Protein AF-A0A9E4XNV1-F1 (afdb_monomer_lite)

Foldseek 3Di:
DWDWDWDDFPNFTKIWTPDDAQAFDPLLVVLVVQLVVLQVQLVVLQVVLVVVVVVLVVLVVVLVVDDPCCLLQQAFPDSNLQSQLQNQLCVLQSVLSNLLSVLSNLLSVLSVLSNVLRVLRRVLQVVCVVLVHTGMAGDQDPLNVQLVVLSVQLNVLSVVLNVLSNVLSVLSSVLSSHRNNPDQVVDDPPDPSVVSVVVSVVSSVVSVVSSVVSVVSSVSSVVSSVVSVVSRVVVSVSVVVVSVVVVVD

Structure (mmCIF, N/CA/C/O backbone):
data_AF-A0A9E4XNV1-F1
#
_entry.id   AF-A0A9E4XNV1-F1
#
loop_
_atom_site.group_PDB
_atom_site.id
_atom_site.type_symbol
_atom_site.label_atom_id
_atom_site.label_alt_id
_atom_site.label_comp_id
_atom_site.label_asym_id
_atom_site.label_entity_id
_atom_site.label_seq_id
_atom_site.pdbx_PDB_ins_code
_atom_site.Cartn_x
_atom_site.Cartn_y
_atom_site.Cartn_z
_atom_site.occupancy
_atom_site.B_iso_or_equiv
_atom_site.auth_seq_id
_atom_site.auth_comp_id
_atom_site.auth_asym_id
_atom_site.auth_atom_id
_atom_site.pdbx_PDB_model_num
ATOM 1 N N . MET A 1 1 ? -38.347 2.525 21.285 1.00 51.16 1 MET A N 1
ATOM 2 C CA . MET A 1 1 ? -37.748 3.763 20.742 1.00 51.16 1 MET A CA 1
ATOM 3 C C . MET A 1 1 ? -36.484 4.015 21.549 1.00 51.16 1 MET A C 1
ATOM 5 O O . MET A 1 1 ? -36.593 4.110 22.764 1.00 51.16 1 MET A O 1
ATOM 9 N N . THR A 1 2 ? -35.308 3.990 20.922 1.00 66.19 2 THR A N 1
ATOM 10 C CA . THR A 1 2 ? -34.027 4.082 21.640 1.00 66.19 2 THR A CA 1
ATOM 11 C C . THR A 1 2 ? -33.698 5.542 21.935 1.00 66.19 2 THR A C 1
ATOM 13 O O . THR A 1 2 ? -33.530 6.326 21.002 1.00 66.19 2 THR A O 1
ATOM 16 N N . THR A 1 3 ? -33.582 5.917 23.208 1.00 72.75 3 THR A N 1
ATOM 17 C CA . THR A 1 3 ? -33.280 7.303 23.609 1.00 72.75 3 THR A CA 1
ATOM 18 C C . THR A 1 3 ? -31.799 7.436 23.959 1.00 72.75 3 THR A C 1
ATOM 20 O O . THR A 1 3 ? -31.260 6.592 24.678 1.00 72.75 3 THR A O 1
ATOM 23 N N . GLN A 1 4 ? -31.139 8.482 23.448 1.00 76.81 4 GLN A N 1
ATOM 24 C CA . GLN A 1 4 ? -29.730 8.789 23.715 1.00 76.81 4 GLN A CA 1
ATOM 25 C C . GLN A 1 4 ? -29.598 10.107 24.482 1.00 76.81 4 GLN A C 1
ATOM 27 O O . GLN A 1 4 ? -29.974 11.157 23.964 1.00 76.81 4 GLN A O 1
ATOM 32 N N . THR A 1 5 ? -29.014 10.063 25.680 1.00 76.75 5 THR A N 1
ATOM 33 C CA . THR A 1 5 ? -28.784 11.261 26.508 1.00 76.75 5 THR A CA 1
ATOM 34 C C . THR A 1 5 ? -27.296 11.429 26.787 1.00 76.75 5 THR A C 1
ATOM 36 O O . THR A 1 5 ? -26.608 10.461 27.113 1.00 76.75 5 THR A O 1
ATOM 39 N N . ALA A 1 6 ? -26.780 12.653 26.653 1.00 79.19 6 ALA A N 1
ATOM 40 C CA . ALA A 1 6 ? -25.386 12.953 26.965 1.00 79.19 6 ALA A CA 1
ATOM 41 C C . ALA A 1 6 ? -25.114 12.787 28.469 1.00 79.19 6 ALA A C 1
ATOM 43 O O . ALA A 1 6 ? -25.903 13.212 29.312 1.00 79.19 6 ALA A O 1
ATOM 44 N N . THR A 1 7 ? -23.988 12.170 28.815 1.00 80.00 7 THR A N 1
ATOM 45 C CA . THR A 1 7 ? -23.579 11.915 30.205 1.00 80.00 7 THR A CA 1
ATOM 46 C C . THR A 1 7 ? -22.054 12.020 30.313 1.00 80.00 7 THR A C 1
ATOM 48 O O . THR A 1 7 ? -21.353 12.059 29.299 1.00 80.00 7 THR A O 1
ATOM 51 N N . LYS A 1 8 ? -21.511 12.103 31.530 1.00 79.12 8 LYS A N 1
ATOM 52 C CA . LYS A 1 8 ? -20.065 12.024 31.782 1.00 79.12 8 LYS A CA 1
ATOM 53 C C . LYS A 1 8 ? -19.783 10.933 32.809 1.00 79.12 8 LYS A C 1
ATOM 55 O O . LYS A 1 8 ? -20.472 10.879 33.819 1.00 79.12 8 LYS A O 1
ATOM 60 N N . ILE A 1 9 ? -18.758 10.117 32.564 1.00 75.31 9 ILE A N 1
ATOM 61 C CA . ILE A 1 9 ? -18.234 9.127 33.521 1.00 75.31 9 ILE A CA 1
ATOM 62 C C . ILE A 1 9 ? -16.776 9.489 33.788 1.00 75.31 9 ILE A C 1
ATOM 64 O O . ILE A 1 9 ? -15.975 9.483 32.855 1.00 75.31 9 ILE A O 1
ATOM 68 N N . ASN A 1 10 ? -16.437 9.870 35.024 1.00 73.19 10 ASN A N 1
ATOM 69 C CA . ASN A 1 10 ? -15.090 10.331 35.403 1.00 73.19 10 ASN A CA 1
ATOM 70 C C . ASN A 1 10 ? -14.507 11.383 34.433 1.00 73.19 10 ASN A C 1
ATOM 72 O O . ASN A 1 10 ? -13.365 11.290 33.994 1.00 73.19 10 ASN A O 1
ATOM 76 N N . GLY A 1 11 ? -15.327 12.362 34.031 1.00 76.69 11 GLY A N 1
ATOM 77 C CA . GLY A 1 11 ? -14.939 13.418 33.084 1.00 76.69 11 GLY A CA 1
ATOM 78 C C . GLY A 1 11 ? -14.928 13.008 31.603 1.00 76.69 11 GLY A C 1
ATOM 79 O O . GLY A 1 11 ? -14.814 13.882 30.743 1.00 76.69 11 GLY A O 1
ATOM 80 N N . ILE A 1 12 ? -15.116 11.724 31.278 1.00 78.88 12 ILE A N 1
ATOM 81 C CA . ILE A 1 12 ? -15.145 11.210 29.902 1.00 78.88 12 ILE A CA 1
ATOM 82 C C . ILE A 1 12 ? -16.546 11.409 29.298 1.00 78.88 12 ILE A C 1
ATOM 84 O O . ILE A 1 12 ? -17.528 10.941 29.885 1.00 78.88 12 ILE A O 1
ATOM 88 N N . PRO A 1 13 ? -16.675 12.062 28.124 1.00 83.62 13 PRO A N 1
ATOM 89 C CA . PRO A 1 13 ? -17.953 12.205 27.431 1.00 83.62 13 PRO A CA 1
ATOM 90 C C . PRO A 1 13 ? -18.555 10.850 27.033 1.00 83.62 13 PRO A C 1
ATOM 92 O O . PRO A 1 13 ? -17.927 10.051 26.334 1.00 83.62 13 PRO A O 1
ATOM 95 N N . ALA A 1 14 ? -19.802 10.621 27.429 1.00 85.69 14 ALA A N 1
ATOM 96 C CA . ALA A 1 14 ? -20.519 9.370 27.242 1.00 85.69 14 ALA A CA 1
ATOM 97 C C . ALA A 1 14 ? -21.964 9.604 26.771 1.00 85.69 14 ALA A C 1
ATOM 99 O O . ALA A 1 14 ? -22.478 10.725 26.788 1.00 85.69 14 ALA A O 1
ATOM 100 N N . ILE A 1 15 ? -22.605 8.532 26.321 1.00 84.44 15 ILE A N 1
ATOM 101 C CA . ILE A 1 15 ? -23.992 8.498 25.868 1.00 84.44 15 ILE A CA 1
ATOM 102 C C . ILE A 1 15 ? -24.695 7.369 26.616 1.00 84.44 15 ILE A C 1
ATOM 104 O O . ILE A 1 15 ? -24.243 6.223 26.579 1.00 84.44 15 ILE A O 1
ATOM 108 N N . THR A 1 16 ? -25.803 7.696 27.271 1.00 83.00 16 THR A N 1
ATOM 109 C CA . THR A 1 16 ? -26.701 6.717 27.888 1.00 83.00 16 THR A CA 1
ATOM 110 C C . THR A 1 16 ? -27.692 6.219 26.845 1.00 83.00 16 THR A C 1
ATOM 112 O O . THR A 1 16 ? -28.330 7.033 26.180 1.00 83.00 16 THR A O 1
ATOM 115 N N . ILE A 1 17 ? -27.817 4.901 26.704 1.00 81.19 17 ILE A N 1
ATOM 116 C CA . ILE A 1 17 ? -28.730 4.224 25.780 1.00 81.19 17 ILE A CA 1
ATOM 117 C C . ILE A 1 17 ? -29.871 3.611 26.599 1.00 81.19 17 ILE A C 1
ATOM 119 O O . ILE A 1 17 ? -29.636 2.729 27.426 1.00 81.19 17 ILE A O 1
ATOM 123 N N . LYS A 1 18 ? -31.108 4.070 26.354 1.00 77.44 18 LYS A N 1
ATOM 124 C CA . LYS A 1 18 ? -32.332 3.513 26.957 1.00 77.44 18 LYS A CA 1
ATOM 125 C C . LYS A 1 18 ? -33.205 2.842 25.899 1.00 77.44 18 LYS A C 1
ATOM 127 O O . LYS A 1 18 ? -33.453 3.435 24.852 1.00 77.44 18 LYS A O 1
ATOM 132 N N . GLY A 1 19 ? -33.707 1.641 26.195 1.00 66.81 19 GLY A N 1
ATOM 133 C CA . GLY A 1 19 ? -34.724 0.965 25.377 1.00 66.81 19 GLY A CA 1
ATOM 134 C C . GLY A 1 19 ? -34.217 0.258 24.111 1.00 66.81 19 GLY A C 1
ATOM 135 O O . GLY A 1 19 ? -34.862 0.372 23.070 1.00 66.81 19 GLY A O 1
ATOM 136 N N . GLY A 1 20 ? -33.093 -0.465 24.190 1.00 78.56 20 GLY A N 1
ATOM 137 C CA . GLY A 1 20 ? -32.534 -1.281 23.100 1.00 78.56 20 GLY A CA 1
ATOM 138 C C . GLY A 1 20 ? -31.153 -1.857 23.437 1.00 78.56 20 GLY A C 1
ATOM 139 O O . GLY A 1 20 ? -30.683 -1.692 24.565 1.00 78.56 20 GLY A O 1
ATOM 140 N N . ASP A 1 21 ? -30.511 -2.520 22.468 1.00 82.81 21 ASP A N 1
ATOM 141 C CA . ASP A 1 21 ? -29.173 -3.122 22.576 1.00 82.81 21 ASP A CA 1
ATOM 142 C C . ASP A 1 21 ? -28.064 -2.203 22.083 1.00 82.81 21 ASP A C 1
ATOM 144 O O . ASP A 1 21 ? -28.200 -1.502 21.081 1.00 82.81 21 ASP A O 1
ATOM 148 N N . VAL A 1 22 ? -26.928 -2.215 22.790 1.00 84.88 22 VAL A N 1
ATOM 149 C CA . VAL A 1 22 ? -25.698 -1.650 22.240 1.00 84.88 22 VAL A CA 1
ATOM 150 C C . VAL A 1 22 ? -25.242 -2.536 21.096 1.00 84.88 22 VAL A C 1
ATOM 152 O O . VAL A 1 22 ? -24.746 -3.641 21.310 1.00 84.88 22 VAL A O 1
ATOM 155 N N . GLU A 1 23 ? -25.348 -1.999 19.892 1.00 87.44 23 GLU A N 1
ATOM 156 C CA . GLU A 1 23 ? -24.865 -2.633 18.675 1.00 87.44 23 GLU A CA 1
ATOM 157 C C . GLU A 1 23 ? -23.575 -1.975 18.171 1.00 87.44 23 GLU A C 1
ATOM 159 O O . GLU A 1 23 ? -23.184 -0.862 18.574 1.00 87.44 23 GLU A O 1
ATOM 164 N N . MET A 1 24 ? -22.899 -2.693 17.274 1.00 85.69 24 MET A N 1
ATOM 165 C CA . MET A 1 24 ? -21.833 -2.120 16.467 1.00 85.69 24 MET A CA 1
ATOM 166 C C . MET A 1 24 ? -22.379 -0.986 15.602 1.00 85.69 24 MET A C 1
ATOM 168 O O . MET A 1 24 ? -23.512 -1.005 15.132 1.00 85.69 24 MET A O 1
ATOM 172 N N . THR A 1 25 ? -21.538 0.005 15.339 1.00 85.56 25 THR A N 1
ATOM 173 C CA . THR A 1 25 ? -21.850 1.004 14.312 1.00 85.56 25 THR A CA 1
ATOM 174 C C . THR A 1 25 ? -21.739 0.384 12.915 1.00 85.56 25 THR A C 1
ATOM 176 O O . THR A 1 25 ? -20.981 -0.568 12.719 1.00 85.56 25 THR A O 1
ATOM 179 N N . GLY A 1 26 ? -22.418 0.955 11.912 1.00 85.62 26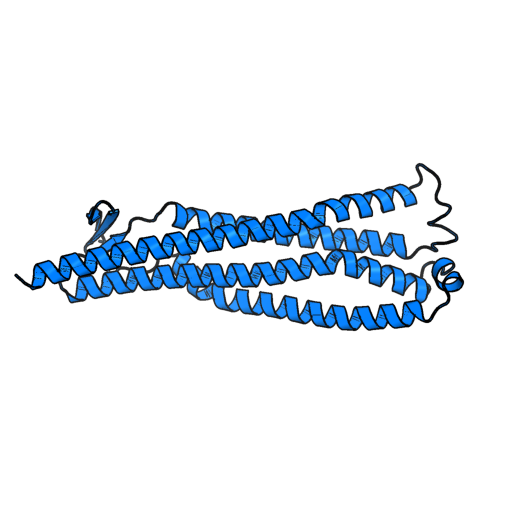 GLY A N 1
ATOM 180 C CA . GLY A 1 26 ? -22.357 0.442 10.534 1.00 85.62 26 GLY A CA 1
ATOM 181 C C . GLY A 1 26 ? -20.929 0.331 9.978 1.00 85.62 26 GLY A C 1
ATOM 182 O O . GLY A 1 26 ? -20.590 -0.649 9.323 1.00 85.62 26 GLY A O 1
ATOM 183 N N . MET A 1 27 ? -20.050 1.278 10.325 1.00 85.81 27 MET A N 1
ATOM 184 C CA . MET A 1 27 ? -18.631 1.245 9.945 1.00 85.81 27 MET A CA 1
ATOM 185 C C . MET A 1 27 ? -17.870 0.071 10.583 1.00 85.81 27 MET A C 1
ATOM 187 O O . MET A 1 27 ? -16.993 -0.506 9.950 1.00 85.81 27 MET A O 1
ATOM 191 N N . GLN A 1 28 ? -18.205 -0.303 11.820 1.00 88.62 28 GLN A N 1
ATOM 192 C CA . GLN A 1 28 ? -17.574 -1.431 12.515 1.00 88.62 28 GLN A CA 1
ATOM 193 C C . GLN A 1 28 ? -18.058 -2.770 11.957 1.00 88.62 28 GLN A C 1
ATOM 195 O O . GLN A 1 28 ? -17.241 -3.651 11.725 1.00 88.62 28 GLN A O 1
ATOM 200 N N . SER A 1 29 ? -19.355 -2.890 11.662 1.00 89.81 29 SER A N 1
ATOM 201 C CA . SER A 1 29 ? -19.901 -4.095 11.023 1.00 89.81 29 SER A CA 1
ATOM 202 C C . SER A 1 29 ? -19.361 -4.291 9.599 1.00 89.81 29 SER A C 1
ATOM 204 O O . SER A 1 29 ? -19.096 -5.414 9.177 1.00 89.81 29 SER A O 1
ATOM 206 N N . MET A 1 30 ? -19.137 -3.203 8.853 1.00 91.88 30 MET A N 1
ATOM 207 C CA . MET A 1 30 ? -18.428 -3.272 7.572 1.00 91.88 30 MET A CA 1
ATOM 208 C C . MET A 1 30 ? -16.986 -3.759 7.772 1.00 91.88 30 MET A C 1
ATOM 210 O O . MET A 1 30 ? -16.542 -4.665 7.070 1.00 91.88 30 MET A O 1
ATOM 214 N N . ALA A 1 31 ? -16.264 -3.182 8.736 1.00 91.50 31 ALA A N 1
ATOM 215 C CA . ALA A 1 31 ? -14.880 -3.547 9.018 1.00 91.50 31 ALA A CA 1
ATOM 216 C C . ALA A 1 31 ? -14.725 -5.031 9.403 1.00 91.50 31 ALA A C 1
ATOM 218 O O . ALA A 1 31 ? -13.803 -5.693 8.924 1.00 91.50 31 ALA A O 1
ATOM 219 N N . GLU A 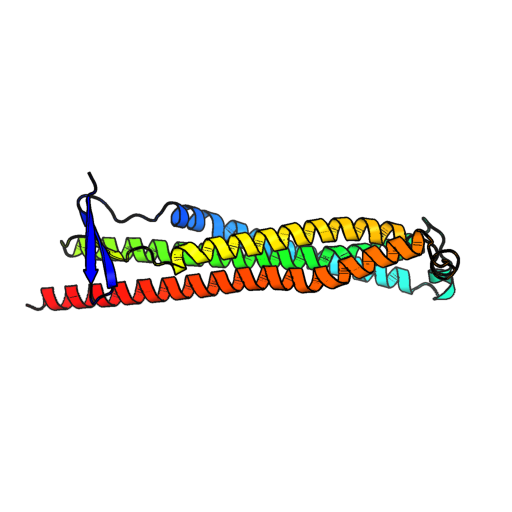1 32 ? -15.670 -5.570 10.176 1.00 93.69 32 GLU A N 1
ATOM 220 C CA . GLU A 1 32 ? -15.724 -6.984 10.573 1.00 93.69 32 GLU A CA 1
ATOM 221 C C . GLU A 1 32 ? -15.763 -7.932 9.370 1.00 93.69 32 GLU A C 1
ATOM 223 O O . GLU A 1 32 ? -15.168 -9.008 9.398 1.00 93.69 32 GLU A O 1
ATOM 228 N N . LYS A 1 33 ? -16.406 -7.513 8.278 1.00 94.44 33 LYS A N 1
ATOM 229 C CA . LYS A 1 33 ? -16.500 -8.300 7.043 1.00 94.44 33 LYS A CA 1
ATOM 230 C C . LYS A 1 33 ? -15.310 -8.085 6.111 1.00 94.44 33 LYS A C 1
ATOM 232 O O . LYS A 1 33 ? -15.020 -8.943 5.282 1.00 94.44 33 LYS A O 1
ATOM 237 N N . MET A 1 34 ? -14.640 -6.936 6.211 1.00 94.69 34 MET A N 1
ATOM 238 C CA . MET A 1 34 ? -13.646 -6.500 5.226 1.00 94.69 34 MET A CA 1
ATOM 239 C C . MET A 1 34 ? -12.199 -6.787 5.600 1.00 94.69 34 MET A C 1
ATOM 241 O O . MET A 1 34 ? -11.366 -6.867 4.697 1.00 94.69 34 MET A O 1
ATOM 245 N N . TRP A 1 35 ? -11.883 -6.989 6.881 1.00 95.69 35 TRP A N 1
ATOM 246 C CA . TRP A 1 35 ? -10.493 -7.188 7.299 1.00 95.69 35 TRP A CA 1
ATOM 247 C C . TRP A 1 35 ? -9.840 -8.402 6.615 1.00 95.69 35 TRP A C 1
ATOM 249 O O . TRP A 1 35 ? -8.746 -8.271 6.069 1.00 95.69 35 TRP A O 1
ATOM 259 N N . ALA A 1 36 ? -10.514 -9.558 6.581 1.00 96.62 36 ALA A N 1
ATOM 260 C CA . ALA A 1 36 ? -9.928 -10.795 6.063 1.00 96.62 36 ALA A CA 1
ATOM 261 C C . ALA A 1 36 ? -9.673 -10.742 4.545 1.00 96.62 36 ALA A C 1
ATOM 263 O O . ALA A 1 36 ? -8.533 -10.986 4.144 1.00 96.62 36 ALA A O 1
ATOM 264 N N . PRO A 1 37 ? -10.647 -10.352 3.693 1.00 97.50 37 PRO A N 1
ATOM 265 C CA . PRO A 1 37 ? -10.395 -10.191 2.262 1.00 97.50 37 PRO A CA 1
ATOM 266 C C . PRO A 1 37 ? -9.233 -9.240 1.959 1.00 97.50 37 PRO A C 1
ATOM 268 O O . PRO A 1 37 ? -8.414 -9.528 1.093 1.00 97.50 37 PRO A O 1
ATOM 271 N N . TRP A 1 38 ? -9.120 -8.130 2.693 1.00 97.25 38 TRP A N 1
ATOM 272 C CA . TRP A 1 38 ? -8.042 -7.160 2.496 1.00 97.25 38 TRP A CA 1
ATOM 273 C C . TRP A 1 38 ? -6.664 -7.722 2.841 1.00 97.25 38 TRP A C 1
ATOM 275 O O . TRP A 1 38 ? -5.728 -7.556 2.060 1.00 97.25 38 TRP A O 1
ATOM 285 N N . VAL A 1 39 ? -6.538 -8.435 3.964 1.00 97.44 39 VAL A N 1
ATOM 286 C CA . VAL A 1 39 ? -5.278 -9.100 4.330 1.00 97.44 39 VAL A CA 1
ATOM 287 C C . VAL A 1 39 ? -4.888 -10.139 3.278 1.00 97.44 39 VAL A C 1
ATOM 289 O O . VAL A 1 39 ? -3.738 -10.155 2.840 1.00 97.44 39 VAL A O 1
ATOM 292 N N . VAL A 1 40 ? -5.841 -10.961 2.828 1.00 98.00 40 VAL A N 1
ATOM 293 C CA . VAL A 1 40 ? -5.597 -11.996 1.811 1.00 98.00 40 VAL A CA 1
ATOM 294 C C . VAL A 1 40 ? -5.157 -11.376 0.485 1.00 98.00 40 VAL A C 1
ATOM 296 O O . VAL A 1 40 ? -4.143 -11.795 -0.070 1.00 98.00 40 VAL A O 1
ATOM 299 N N . MET A 1 41 ? -5.856 -10.344 0.002 1.00 97.88 41 MET A N 1
ATOM 300 C CA . MET A 1 41 ? -5.473 -9.634 -1.225 1.00 97.88 41 MET A CA 1
ATOM 301 C C . MET A 1 41 ? -4.079 -9.011 -1.112 1.00 97.88 41 MET A C 1
ATOM 303 O O . MET A 1 41 ? -3.273 -9.132 -2.033 1.00 97.88 41 MET A O 1
ATOM 307 N N . GLY A 1 42 ? -3.771 -8.380 0.023 1.00 97.81 42 GLY A N 1
ATOM 308 C CA . GLY A 1 42 ? -2.453 -7.802 0.263 1.00 97.81 42 GLY A CA 1
ATOM 309 C C . GLY A 1 42 ? -1.338 -8.847 0.238 1.00 97.81 42 GLY A C 1
ATOM 310 O O . GLY A 1 42 ? -0.327 -8.653 -0.440 1.00 97.81 42 GLY A O 1
ATOM 311 N N . LEU A 1 43 ? -1.549 -9.991 0.896 1.00 97.62 43 LEU A N 1
ATOM 312 C CA . LEU A 1 43 ? -0.600 -11.103 0.893 1.00 97.62 43 LEU A CA 1
ATOM 313 C C . LEU A 1 43 ? -0.418 -11.692 -0.512 1.00 97.62 43 LEU A C 1
ATOM 315 O O . LEU A 1 43 ? 0.714 -11.901 -0.949 1.00 97.62 43 LEU A O 1
ATOM 319 N N . MET A 1 44 ? -1.513 -11.902 -1.247 1.00 98.38 44 MET A N 1
ATOM 320 C CA . MET A 1 44 ? -1.473 -12.374 -2.632 1.00 98.38 44 MET A CA 1
ATOM 321 C C . MET A 1 44 ? -0.631 -11.457 -3.524 1.00 98.38 44 MET A C 1
ATOM 323 O O . MET A 1 44 ? 0.200 -11.944 -4.284 1.00 98.38 44 MET A O 1
ATOM 327 N N . ILE A 1 45 ? -0.795 -10.136 -3.413 1.00 98.25 45 ILE A N 1
ATOM 328 C CA . ILE A 1 45 ? -0.011 -9.163 -4.190 1.00 98.25 45 ILE A CA 1
ATOM 329 C C . ILE A 1 45 ? 1.485 -9.278 -3.880 1.00 98.25 45 ILE A C 1
ATOM 331 O O . ILE A 1 45 ? 2.311 -9.225 -4.795 1.00 98.25 45 ILE A O 1
ATOM 335 N N . VAL A 1 46 ? 1.857 -9.461 -2.610 1.00 95.88 46 VAL A N 1
ATOM 336 C CA . VAL A 1 46 ? 3.263 -9.647 -2.217 1.00 95.88 46 VAL A CA 1
ATOM 337 C C . VAL A 1 46 ? 3.827 -10.948 -2.794 1.00 95.88 46 VAL A C 1
ATOM 339 O O . VAL A 1 46 ? 4.927 -10.934 -3.346 1.00 95.88 46 VAL A O 1
ATOM 342 N N . VAL A 1 47 ? 3.065 -12.044 -2.753 1.00 98.12 47 VAL A N 1
ATOM 343 C CA . VAL A 1 47 ? 3.462 -13.329 -3.356 1.00 98.12 47 VAL A CA 1
ATOM 344 C C . VAL A 1 47 ? 3.626 -13.204 -4.872 1.00 98.12 47 VAL A C 1
ATOM 346 O O . VAL A 1 47 ? 4.646 -13.620 -5.416 1.00 98.12 47 VAL A O 1
ATOM 349 N N . ILE A 1 48 ? 2.680 -12.562 -5.563 1.00 98.44 48 ILE A N 1
ATOM 350 C CA . ILE A 1 48 ? 2.789 -12.300 -7.006 1.00 98.44 48 ILE A CA 1
ATOM 351 C C . ILE A 1 48 ? 4.028 -11.447 -7.294 1.00 98.44 48 ILE A C 1
ATOM 353 O O . ILE A 1 48 ? 4.781 -11.742 -8.217 1.00 98.44 48 ILE A O 1
ATOM 357 N N . SER A 1 49 ? 4.293 -10.427 -6.477 1.00 97.75 49 SER A N 1
ATOM 358 C CA . SER A 1 49 ? 5.481 -9.580 -6.628 1.00 97.75 49 SER A CA 1
ATOM 359 C C . SER A 1 49 ? 6.790 -10.359 -6.470 1.00 97.75 49 SER A C 1
ATOM 361 O O . SER A 1 49 ? 7.785 -10.014 -7.107 1.00 97.75 49 SER A O 1
ATOM 363 N N . PHE A 1 50 ? 6.802 -11.390 -5.622 1.00 97.62 50 PHE A N 1
ATOM 364 C CA . PHE A 1 50 ? 7.935 -12.298 -5.467 1.00 97.62 50 PHE A CA 1
ATOM 365 C C . PHE A 1 50 ? 8.117 -13.185 -6.706 1.00 97.62 50 PHE A C 1
ATOM 367 O O . PHE A 1 50 ? 9.224 -13.261 -7.234 1.00 97.62 50 PHE A O 1
ATOM 374 N N . ILE A 1 51 ? 7.032 -13.760 -7.237 1.00 98.31 51 ILE A N 1
ATOM 375 C CA . ILE A 1 51 ? 7.055 -14.551 -8.480 1.00 98.31 51 ILE A CA 1
ATOM 376 C C . ILE A 1 51 ? 7.556 -13.705 -9.658 1.00 98.31 51 ILE A C 1
ATOM 378 O O . ILE A 1 51 ? 8.428 -14.144 -10.403 1.00 98.31 51 ILE A O 1
ATOM 382 N N . VAL A 1 52 ? 7.070 -12.468 -9.798 1.00 98.19 52 VAL A N 1
ATOM 383 C CA . VAL A 1 52 ? 7.560 -11.527 -10.821 1.00 98.19 52 VAL A CA 1
ATOM 384 C C . VAL A 1 52 ? 9.056 -11.255 -10.646 1.00 98.19 52 VAL A C 1
ATOM 386 O O . VAL A 1 52 ? 9.764 -11.140 -11.639 1.00 98.19 52 VAL A O 1
ATOM 389 N N . GLY A 1 53 ? 9.557 -11.202 -9.408 1.00 97.69 53 GLY A N 1
ATOM 390 C CA . GLY A 1 53 ? 10.989 -11.089 -9.124 1.00 97.69 53 GLY A CA 1
ATOM 391 C C . GLY A 1 53 ? 11.804 -12.293 -9.608 1.00 97.69 53 GLY A C 1
ATOM 392 O O . GLY A 1 53 ? 12.870 -12.104 -10.185 1.00 97.69 53 GLY A O 1
ATOM 393 N N . ILE A 1 54 ? 11.287 -13.515 -9.445 1.00 98.19 54 ILE A N 1
ATOM 394 C CA . ILE A 1 54 ? 11.921 -14.733 -9.982 1.00 98.19 54 ILE A CA 1
ATOM 395 C C . ILE A 1 54 ? 11.968 -14.679 -11.513 1.00 98.19 54 ILE A C 1
ATOM 397 O O . ILE A 1 54 ? 13.010 -14.936 -12.110 1.00 98.19 54 ILE A O 1
ATOM 401 N N . VAL A 1 55 ? 10.859 -14.298 -12.153 1.00 97.88 55 VAL A N 1
ATOM 402 C CA . VAL A 1 55 ? 10.801 -14.154 -13.617 1.00 97.88 55 VAL A CA 1
ATOM 403 C C . VAL A 1 55 ? 11.779 -13.081 -14.101 1.00 97.88 55 VAL A C 1
ATOM 405 O O . VAL A 1 55 ? 12.514 -13.317 -15.058 1.00 97.88 55 VAL A O 1
ATOM 408 N N . LEU A 1 56 ? 11.830 -11.928 -13.425 1.00 97.75 56 LEU A N 1
ATOM 409 C CA . LEU A 1 56 ? 12.768 -10.850 -13.739 1.00 97.75 56 LEU A CA 1
ATOM 410 C C . LEU A 1 56 ? 14.222 -11.326 -13.642 1.00 97.75 56 LEU A C 1
ATOM 412 O O . LEU A 1 56 ? 15.000 -11.031 -14.540 1.00 97.75 56 LEU A O 1
ATOM 416 N N . SER A 1 57 ? 14.567 -12.108 -12.614 1.00 97.94 57 SER A N 1
ATOM 417 C CA . SER A 1 57 ? 15.913 -12.673 -12.464 1.00 97.94 57 SER A CA 1
ATOM 418 C C . SER A 1 57 ? 16.321 -13.545 -13.655 1.00 97.94 57 SER A C 1
ATOM 420 O O . SER A 1 57 ? 17.482 -13.508 -14.051 1.00 97.94 57 SER A O 1
ATOM 422 N N . GLY A 1 58 ? 15.393 -14.319 -14.228 1.00 97.62 58 GLY A N 1
ATOM 423 C CA . GLY A 1 58 ? 15.663 -15.113 -15.430 1.00 97.62 58 GLY A CA 1
ATOM 424 C C . GLY A 1 58 ? 15.905 -14.242 -16.664 1.00 97.62 58 GLY A C 1
ATOM 425 O O . GLY A 1 58 ? 16.846 -14.485 -17.410 1.00 97.62 58 GLY A O 1
ATOM 426 N N . ILE A 1 59 ? 15.100 -13.187 -16.840 1.00 97.38 59 ILE A N 1
ATOM 427 C CA . ILE A 1 59 ? 15.267 -12.221 -17.939 1.00 97.38 59 ILE A CA 1
ATOM 428 C C . ILE A 1 59 ? 16.609 -11.489 -17.816 1.00 97.38 59 ILE A C 1
ATOM 430 O O . ILE A 1 59 ? 17.304 -11.315 -18.811 1.00 97.38 59 ILE A O 1
ATOM 434 N N . GLU A 1 60 ? 16.990 -11.070 -16.606 1.00 96.94 60 GLU A N 1
ATOM 435 C CA . GLU A 1 60 ? 18.285 -10.430 -16.365 1.00 96.94 60 GLU A CA 1
ATOM 436 C C . GLU A 1 60 ? 19.448 -11.379 -16.667 1.00 96.94 60 GLU A C 1
ATOM 438 O O . GLU A 1 60 ? 20.403 -10.960 -17.317 1.00 96.94 60 GLU A O 1
ATOM 443 N N . ALA A 1 61 ? 19.360 -12.650 -16.263 1.00 97.62 61 ALA A N 1
ATOM 444 C CA . ALA A 1 61 ? 20.389 -13.640 -16.573 1.00 97.62 61 ALA A CA 1
ATOM 445 C C . ALA A 1 61 ? 20.608 -13.768 -18.091 1.00 97.62 61 ALA A C 1
ATOM 447 O O . ALA A 1 61 ? 21.728 -13.562 -18.552 1.00 97.62 61 ALA A O 1
ATOM 448 N N . SER A 1 62 ? 19.541 -13.993 -18.866 1.00 96.12 62 SER A N 1
ATOM 449 C CA . SER A 1 62 ? 19.617 -14.085 -20.334 1.00 96.12 62 SER A CA 1
ATOM 450 C C . SER A 1 62 ? 20.109 -12.791 -20.983 1.00 96.12 62 SER A C 1
ATOM 452 O O . SER A 1 62 ? 20.942 -12.819 -21.889 1.00 96.12 62 SER A O 1
ATOM 454 N N . TYR A 1 63 ? 19.670 -11.638 -20.473 1.00 95.69 63 TYR A N 1
ATOM 455 C CA . TYR A 1 63 ? 20.138 -10.353 -20.971 1.00 95.69 63 TYR A CA 1
ATOM 456 C C . TYR A 1 63 ? 21.656 -10.216 -20.805 1.00 95.69 63 TYR A C 1
ATOM 458 O O . TYR A 1 63 ? 22.344 -9.877 -21.769 1.00 95.69 63 TYR A O 1
ATOM 466 N N . PHE A 1 64 ? 22.191 -10.525 -19.619 1.00 96.25 64 PHE A N 1
ATOM 467 C CA . PHE A 1 64 ? 23.612 -10.374 -19.283 1.00 96.25 64 PHE A CA 1
ATOM 468 C C . PHE A 1 64 ? 24.532 -11.502 -19.779 1.00 96.25 64 PHE A C 1
ATOM 470 O O . PHE A 1 64 ? 25.748 -11.366 -19.652 1.00 96.25 64 PHE A O 1
ATOM 477 N N . GLU A 1 65 ? 24.004 -12.557 -20.405 1.00 96.56 65 GLU A N 1
ATOM 478 C CA . GLU A 1 65 ? 24.812 -13.508 -21.188 1.00 96.56 65 GLU A CA 1
ATOM 479 C C . GLU A 1 65 ? 25.442 -12.844 -22.426 1.00 96.56 65 GLU A C 1
ATOM 481 O O . GLU A 1 65 ? 26.489 -13.272 -22.914 1.00 96.56 65 GLU A O 1
ATOM 486 N N . ASN A 1 66 ? 24.832 -11.764 -22.920 1.00 94.69 66 ASN A N 1
ATOM 487 C CA . ASN A 1 66 ? 25.331 -11.008 -24.061 1.00 94.69 66 ASN A CA 1
ATOM 488 C C . ASN A 1 66 ? 26.452 -10.039 -23.651 1.00 94.69 66 ASN A C 1
ATOM 490 O O . ASN A 1 66 ? 26.386 -9.369 -22.610 1.00 94.69 66 ASN A O 1
ATOM 494 N N . SER A 1 67 ? 27.454 -9.881 -24.525 1.00 96.38 67 SER A N 1
ATOM 495 C CA . SER A 1 67 ? 28.501 -8.872 -24.327 1.00 96.38 67 SER A CA 1
ATOM 496 C C . SER A 1 67 ? 27.892 -7.469 -24.239 1.00 96.38 67 SER A C 1
ATOM 498 O O . SER A 1 67 ? 26.801 -7.203 -24.751 1.00 96.38 67 SER A O 1
ATOM 500 N N . LYS A 1 68 ? 28.587 -6.539 -23.578 1.00 95.50 68 LYS A N 1
ATOM 501 C CA . LYS A 1 68 ? 28.104 -5.158 -23.450 1.00 95.50 68 LYS A CA 1
ATOM 502 C C . LYS A 1 68 ? 27.853 -4.527 -24.823 1.00 95.50 68 LYS A C 1
ATOM 504 O O . LYS A 1 68 ? 26.825 -3.884 -25.011 1.00 95.50 68 LYS A O 1
ATOM 509 N N . GLU A 1 69 ? 28.756 -4.757 -25.770 1.00 94.56 69 GLU A N 1
ATOM 510 C CA . GLU A 1 69 ? 28.663 -4.246 -27.136 1.00 94.56 69 GLU A CA 1
ATOM 511 C C . GLU A 1 69 ? 27.410 -4.785 -27.832 1.00 94.56 69 GLU A C 1
ATOM 513 O O . GLU A 1 69 ? 26.664 -4.011 -28.427 1.00 94.56 69 GLU A O 1
ATOM 518 N N . ALA A 1 70 ? 27.129 -6.086 -27.694 1.00 94.62 70 ALA A N 1
ATOM 519 C CA . ALA A 1 70 ? 25.929 -6.704 -28.251 1.00 94.62 70 ALA A CA 1
ATOM 520 C C . ALA A 1 70 ? 24.643 -6.137 -27.624 1.00 94.62 70 ALA A C 1
ATOM 522 O O . ALA A 1 70 ? 23.689 -5.835 -28.341 1.00 94.62 70 ALA A O 1
ATOM 523 N N . ARG A 1 71 ? 24.627 -5.927 -26.300 1.00 95.88 71 ARG A N 1
ATOM 524 C CA . ARG A 1 71 ? 23.477 -5.353 -25.581 1.00 95.88 71 ARG A CA 1
ATOM 525 C C . ARG A 1 71 ? 23.198 -3.912 -25.985 1.00 95.88 71 ARG A C 1
ATOM 527 O O . ARG A 1 71 ? 22.049 -3.546 -26.207 1.00 95.88 71 ARG A O 1
ATOM 534 N N . GLU A 1 72 ? 24.236 -3.091 -26.105 1.00 95.62 72 GLU A N 1
ATOM 535 C CA . GLU A 1 72 ? 24.074 -1.682 -26.461 1.00 95.62 72 GLU A CA 1
ATOM 536 C C . GLU A 1 72 ? 23.764 -1.489 -27.955 1.00 95.62 72 GLU A C 1
ATOM 538 O O . GLU A 1 72 ? 23.016 -0.575 -28.316 1.00 95.62 72 GLU A O 1
ATOM 543 N N . ALA A 1 73 ? 24.271 -2.367 -28.825 1.00 95.44 73 ALA A N 1
ATOM 544 C CA . ALA A 1 73 ? 23.982 -2.356 -30.259 1.00 95.44 73 ALA A CA 1
ATOM 545 C C . ALA A 1 73 ? 22.628 -2.992 -30.629 1.00 95.44 73 ALA A C 1
ATOM 547 O O . ALA A 1 73 ? 22.187 -2.841 -31.769 1.00 95.44 73 ALA A O 1
ATOM 548 N N . ALA A 1 74 ? 21.959 -3.676 -29.692 1.00 95.69 74 ALA A N 1
ATOM 549 C CA . ALA A 1 74 ? 20.703 -4.378 -29.937 1.00 95.69 74 ALA A CA 1
ATOM 550 C C . ALA A 1 74 ? 19.642 -3.449 -30.549 1.00 95.69 74 ALA A C 1
ATOM 552 O O . ALA A 1 74 ? 19.282 -2.415 -29.985 1.00 95.69 74 ALA A O 1
ATOM 553 N N . THR A 1 75 ? 19.138 -3.815 -31.726 1.00 94.31 75 THR A N 1
ATOM 554 C CA . THR A 1 75 ? 18.132 -3.030 -32.445 1.00 94.31 75 THR A CA 1
ATOM 555 C C . THR A 1 75 ? 16.727 -3.331 -31.935 1.00 94.31 75 THR A C 1
ATOM 557 O O . THR A 1 75 ? 16.457 -4.382 -31.345 1.00 94.31 75 THR A O 1
ATOM 560 N N . ARG A 1 76 ? 15.808 -2.389 -32.160 1.00 93.69 76 ARG A N 1
ATOM 561 C CA . ARG A 1 76 ? 14.430 -2.479 -31.671 1.00 93.69 76 ARG A CA 1
ATOM 562 C C . ARG A 1 76 ? 13.741 -3.759 -32.132 1.00 93.69 76 ARG A C 1
ATOM 564 O O . ARG A 1 76 ? 13.786 -4.102 -33.309 1.00 93.69 76 ARG A O 1
ATOM 571 N N . GLY A 1 77 ? 13.080 -4.438 -31.196 1.00 90.88 77 GLY A N 1
ATOM 572 C CA . GLY A 1 77 ? 12.360 -5.686 -31.459 1.00 90.88 77 GLY A CA 1
ATOM 573 C C . GLY A 1 77 ? 13.225 -6.950 -31.463 1.00 90.88 77 GLY A C 1
ATOM 574 O O . GLY A 1 77 ? 12.670 -8.043 -31.544 1.00 90.88 77 GLY A O 1
ATOM 575 N N . THR A 1 78 ? 14.551 -6.836 -31.326 1.00 95.19 78 THR A N 1
ATOM 576 C CA . THR A 1 78 ? 15.401 -8.002 -31.035 1.00 95.19 78 THR A CA 1
ATOM 577 C C . THR A 1 78 ? 15.144 -8.520 -29.622 1.00 95.19 78 THR A C 1
ATOM 579 O O . THR A 1 78 ? 14.709 -7.768 -28.747 1.00 95.19 78 THR A O 1
ATOM 582 N N . THR A 1 79 ? 15.443 -9.798 -29.376 1.00 95.00 79 THR A N 1
ATOM 583 C CA . THR A 1 79 ? 15.289 -10.418 -28.050 1.00 95.00 79 THR A CA 1
ATOM 584 C C . THR A 1 79 ? 15.995 -9.603 -26.968 1.00 95.00 79 THR A C 1
ATOM 586 O O . THR A 1 79 ? 15.357 -9.206 -25.999 1.00 95.00 79 THR A O 1
ATOM 589 N N . THR A 1 80 ? 17.260 -9.239 -27.186 1.00 95.12 80 THR A N 1
ATOM 590 C CA . THR A 1 80 ? 18.068 -8.471 -26.228 1.00 95.12 80 THR A CA 1
ATOM 591 C C . THR A 1 80 ? 17.502 -7.071 -25.952 1.00 95.12 80 THR A C 1
ATOM 593 O O . THR A 1 80 ? 17.490 -6.626 -24.804 1.00 95.12 80 THR A O 1
ATOM 596 N N . ALA A 1 81 ? 16.972 -6.377 -26.969 1.00 95.94 81 ALA A N 1
ATOM 597 C CA . ALA A 1 81 ? 16.313 -5.080 -26.775 1.00 95.94 81 ALA A CA 1
ATOM 598 C C . ALA A 1 81 ? 14.992 -5.214 -25.994 1.00 95.94 81 ALA A C 1
ATOM 600 O O . ALA A 1 81 ? 14.697 -4.404 -25.112 1.00 95.94 81 ALA A O 1
ATOM 601 N N . LEU A 1 82 ? 14.212 -6.266 -26.268 1.00 96.69 82 LEU A N 1
ATOM 602 C CA . LEU A 1 82 ? 12.977 -6.561 -25.540 1.00 96.69 82 LEU A CA 1
ATOM 603 C C . LEU A 1 82 ? 13.245 -6.953 -24.081 1.00 96.69 82 LEU A C 1
ATOM 605 O O . LEU A 1 82 ? 12.464 -6.586 -23.205 1.00 96.69 82 LEU A O 1
ATOM 609 N N . GLU A 1 83 ? 14.329 -7.671 -23.799 1.00 97.25 83 GLU A N 1
ATOM 610 C CA . GLU A 1 83 ? 14.743 -8.011 -22.435 1.00 97.25 83 GLU A CA 1
ATOM 611 C C . GLU A 1 83 ? 15.087 -6.753 -21.630 1.00 97.25 83 GLU A C 1
ATOM 613 O O . GLU A 1 83 ? 14.498 -6.539 -20.569 1.00 97.25 83 GLU A O 1
ATOM 618 N N . GLN A 1 84 ? 15.936 -5.865 -22.166 1.00 96.94 84 GLN A N 1
ATOM 619 C CA . GLN A 1 84 ? 16.242 -4.560 -21.560 1.00 96.94 84 GLN A CA 1
ATOM 620 C C . GLN A 1 84 ? 14.957 -3.756 -21.293 1.00 96.94 84 GLN A C 1
ATOM 622 O O . GLN A 1 84 ? 14.750 -3.246 -20.187 1.00 96.94 84 GLN A O 1
ATOM 627 N N . ALA A 1 85 ? 14.066 -3.669 -22.286 1.00 97.44 85 ALA A N 1
ATOM 628 C CA . ALA A 1 85 ? 12.795 -2.965 -22.163 1.00 97.44 85 ALA A CA 1
ATOM 629 C C . ALA A 1 85 ? 11.902 -3.552 -21.060 1.00 97.44 85 ALA A C 1
ATOM 631 O O . ALA A 1 85 ? 11.336 -2.807 -20.254 1.00 97.44 85 ALA A O 1
ATOM 632 N N . ARG A 1 86 ? 11.800 -4.884 -20.976 1.00 97.44 86 ARG A N 1
ATOM 633 C CA . ARG A 1 86 ? 11.032 -5.583 -19.935 1.00 97.44 86 ARG A CA 1
ATOM 634 C C . ARG A 1 86 ? 11.619 -5.369 -18.548 1.00 97.44 86 ARG A C 1
ATOM 636 O O . ARG A 1 86 ? 10.850 -5.083 -17.634 1.00 97.44 86 ARG A O 1
ATOM 643 N N . ILE A 1 87 ? 12.942 -5.452 -18.392 1.00 98.00 87 ILE A N 1
ATOM 644 C CA . ILE A 1 87 ? 13.628 -5.209 -17.114 1.00 98.00 87 ILE A CA 1
ATOM 645 C C . ILE A 1 87 ? 13.262 -3.816 -16.590 1.00 98.00 87 ILE A C 1
ATOM 647 O O . ILE A 1 87 ? 12.735 -3.676 -15.486 1.00 98.00 87 ILE A O 1
ATOM 651 N N . GLN A 1 88 ? 13.452 -2.789 -17.419 1.00 97.69 88 GLN A N 1
ATOM 652 C CA . GLN A 1 88 ? 13.200 -1.399 -17.034 1.00 97.69 88 GLN A CA 1
ATOM 653 C C . GLN A 1 88 ? 11.710 -1.122 -16.794 1.00 97.69 88 GLN A C 1
ATOM 655 O O . GLN A 1 88 ? 11.344 -0.410 -15.858 1.00 97.69 88 GLN A O 1
ATOM 660 N N . SER A 1 89 ? 10.835 -1.732 -17.597 1.00 97.81 89 SER A N 1
ATOM 661 C CA . SER A 1 89 ? 9.386 -1.666 -17.408 1.00 97.81 89 SER A CA 1
ATOM 662 C C . SER A 1 89 ? 8.965 -2.273 -16.065 1.00 97.81 89 SER A C 1
ATOM 664 O O . SER A 1 89 ? 8.276 -1.616 -15.283 1.00 97.81 89 SER A O 1
ATOM 666 N N . ILE A 1 90 ? 9.435 -3.483 -15.739 1.00 98.25 90 ILE A N 1
ATOM 667 C CA . ILE A 1 90 ? 9.139 -4.156 -14.465 1.00 98.25 90 ILE A CA 1
ATOM 668 C C . ILE A 1 90 ? 9.666 -3.337 -13.284 1.00 98.25 90 ILE A C 1
ATOM 670 O O . ILE A 1 90 ? 8.933 -3.129 -12.316 1.00 98.25 90 ILE A O 1
ATOM 674 N N . MET A 1 91 ? 10.889 -2.807 -13.369 1.00 96.50 91 MET A N 1
ATOM 675 C CA . MET A 1 91 ? 11.457 -1.946 -12.326 1.00 96.50 91 MET A CA 1
ATOM 676 C C . MET A 1 91 ? 10.628 -0.675 -12.076 1.00 96.50 91 MET A C 1
ATOM 678 O O . MET A 1 91 ? 10.591 -0.190 -10.942 1.00 96.50 91 MET A O 1
ATOM 682 N N . ALA A 1 92 ? 9.924 -0.161 -13.089 1.00 97.31 92 ALA A N 1
ATOM 683 C CA . ALA A 1 92 ? 9.071 1.014 -12.948 1.00 97.31 92 ALA A CA 1
ATOM 684 C C . ALA A 1 92 ? 7.774 0.723 -12.165 1.00 97.31 92 ALA A C 1
ATOM 686 O O . ALA A 1 92 ? 7.456 1.457 -11.224 1.00 97.31 92 ALA A O 1
ATOM 687 N N . TRP A 1 93 ? 7.034 -0.343 -12.503 1.00 97.81 93 TRP A N 1
ATOM 688 C CA . TRP A 1 93 ? 5.715 -0.606 -11.900 1.00 97.81 93 TRP A CA 1
ATOM 689 C C . TRP A 1 93 ? 5.739 -1.503 -10.660 1.00 97.81 93 TRP A C 1
ATOM 691 O O . TRP A 1 93 ? 4.939 -1.296 -9.739 1.00 97.81 93 TRP A O 1
ATOM 701 N N . LEU A 1 94 ? 6.664 -2.466 -10.591 1.00 97.88 94 LEU A N 1
ATOM 702 C CA . LEU A 1 94 ? 6.688 -3.483 -9.538 1.00 97.88 94 LEU A CA 1
ATOM 703 C C . LEU A 1 94 ? 6.770 -2.892 -8.119 1.00 97.88 94 LEU A C 1
ATOM 705 O O . LEU A 1 94 ? 6.067 -3.391 -7.236 1.00 97.88 94 LEU A O 1
ATOM 709 N N . PRO A 1 95 ? 7.546 -1.820 -7.846 1.00 96.94 95 PRO A N 1
ATOM 710 C CA . PRO A 1 95 ? 7.525 -1.194 -6.530 1.00 96.94 95 PRO A CA 1
ATOM 711 C C . PRO A 1 95 ? 6.136 -0.661 -6.161 1.00 96.94 95 PRO A C 1
ATOM 713 O O . PRO A 1 95 ? 5.670 -0.912 -5.056 1.00 96.94 95 PRO A O 1
ATOM 716 N N . GLY A 1 96 ? 5.442 0.029 -7.075 1.00 97.25 96 GLY A N 1
ATOM 717 C CA . GLY A 1 96 ? 4.085 0.530 -6.818 1.00 97.25 96 GLY A CA 1
ATOM 718 C C . GLY A 1 96 ? 3.116 -0.598 -6.456 1.00 97.25 96 GLY A C 1
ATOM 719 O O . GLY A 1 96 ? 2.340 -0.471 -5.510 1.00 97.25 96 GLY A O 1
ATOM 720 N N . PHE A 1 97 ? 3.234 -1.737 -7.138 1.00 98.19 97 PHE A N 1
ATOM 721 C CA . PHE A 1 97 ? 2.413 -2.917 -6.878 1.00 98.19 97 PHE A CA 1
ATOM 722 C C . PHE A 1 97 ? 2.701 -3.537 -5.503 1.00 98.19 97 PHE A C 1
ATOM 724 O O . PHE A 1 97 ? 1.771 -3.788 -4.737 1.00 98.19 97 PHE A O 1
ATOM 731 N N . LYS A 1 98 ? 3.982 -3.676 -5.127 1.00 97.69 98 LYS A N 1
ATOM 732 C CA . LYS A 1 98 ? 4.396 -4.133 -3.786 1.00 97.69 98 LYS A CA 1
ATOM 733 C C . LYS A 1 98 ? 3.811 -3.254 -2.682 1.00 97.69 98 LYS A C 1
ATOM 735 O O . LYS A 1 98 ? 3.236 -3.766 -1.723 1.00 97.69 98 LYS A O 1
ATOM 740 N N . PHE A 1 99 ? 3.933 -1.935 -2.828 1.00 97.88 99 PHE A N 1
ATOM 741 C CA . PHE A 1 99 ? 3.413 -0.982 -1.849 1.00 97.88 99 PHE A CA 1
ATOM 742 C C . PHE A 1 99 ? 1.886 -1.031 -1.747 1.00 97.88 99 PHE A C 1
ATOM 744 O O . PHE A 1 99 ? 1.366 -0.957 -0.638 1.00 97.88 99 PHE A O 1
ATOM 751 N N . LEU A 1 100 ? 1.164 -1.231 -2.854 1.00 98.25 100 LEU A N 1
ATOM 752 C CA . LEU A 1 100 ? -0.281 -1.452 -2.804 1.00 98.25 100 LEU A CA 1
ATOM 753 C C . LEU A 1 100 ? -0.636 -2.722 -2.012 1.00 98.25 100 LEU A C 1
ATOM 755 O O . LEU A 1 100 ? -1.552 -2.687 -1.192 1.00 98.25 100 LEU A O 1
ATOM 759 N N . GLY A 1 101 ? 0.110 -3.817 -2.197 1.00 98.06 101 GLY A N 1
ATOM 760 C CA . GLY A 1 101 ? -0.055 -5.047 -1.413 1.00 98.06 101 GLY A CA 1
ATOM 761 C C . GLY A 1 101 ? 0.155 -4.829 0.087 1.00 98.06 101 GLY A C 1
ATOM 762 O O . GLY A 1 101 ? -0.687 -5.223 0.896 1.00 98.06 101 GLY A O 1
ATOM 763 N N . LEU A 1 102 ? 1.226 -4.119 0.462 1.00 97.88 102 LEU A N 1
ATOM 764 C CA . LEU A 1 102 ? 1.442 -3.679 1.847 1.00 97.88 102 LEU A CA 1
ATOM 765 C C . LEU A 1 102 ? 0.280 -2.805 2.343 1.00 97.88 102 LEU A C 1
ATOM 767 O O . LEU A 1 102 ? -0.180 -2.973 3.471 1.00 97.88 102 LEU A O 1
ATOM 771 N N . GLY A 1 103 ? -0.227 -1.914 1.490 1.00 97.81 103 GLY A N 1
ATOM 772 C CA . GLY A 1 103 ? -1.359 -1.050 1.792 1.00 97.81 103 GLY A CA 1
ATOM 773 C C . GLY A 1 103 ? -2.630 -1.824 2.127 1.00 97.81 103 GLY A C 1
ATOM 774 O O . GLY A 1 103 ? -3.262 -1.552 3.147 1.00 97.81 103 GLY A O 1
ATOM 775 N N . PHE A 1 104 ? -2.961 -2.849 1.338 1.00 98.25 104 PHE A N 1
ATOM 776 C CA . PHE A 1 104 ? -4.085 -3.743 1.617 1.00 98.25 104 PHE A CA 1
ATOM 777 C C . PHE A 1 104 ? -3.923 -4.492 2.945 1.00 98.25 104 PHE A C 1
ATOM 779 O O . PHE A 1 104 ? -4.885 -4.575 3.709 1.00 98.25 104 PHE A O 1
ATOM 786 N N . MET A 1 105 ? -2.716 -4.967 3.275 1.00 97.81 105 MET A N 1
ATOM 787 C CA . MET A 1 105 ? -2.467 -5.610 4.572 1.00 97.81 105 MET A CA 1
ATOM 788 C C . MET A 1 105 ? -2.665 -4.637 5.743 1.00 97.81 105 MET A C 1
ATOM 790 O O . MET A 1 105 ? -3.364 -4.964 6.702 1.00 97.81 105 MET A O 1
ATOM 794 N N . LEU A 1 106 ? -2.115 -3.422 5.656 1.00 97.19 106 LEU A N 1
ATOM 795 C CA . LEU A 1 106 ? -2.283 -2.390 6.688 1.00 97.19 106 LEU A CA 1
ATOM 796 C C . LEU A 1 106 ? -3.738 -1.904 6.806 1.00 97.19 106 LEU A C 1
ATOM 798 O O . LEU A 1 106 ? -4.232 -1.677 7.913 1.00 97.19 106 LEU A O 1
ATOM 802 N N . GLY A 1 107 ? -4.450 -1.784 5.684 1.00 96.00 107 GLY A N 1
ATOM 803 C CA . GLY A 1 107 ? -5.884 -1.497 5.665 1.00 96.00 107 GLY A CA 1
ATOM 804 C C . GLY A 1 107 ? -6.693 -2.611 6.335 1.00 96.00 107 GLY A C 1
ATOM 805 O O . GLY A 1 107 ? -7.536 -2.335 7.187 1.00 96.00 107 GLY A O 1
ATOM 806 N N . GLY A 1 108 ? -6.359 -3.873 6.054 1.00 96.50 108 GLY A N 1
ATOM 807 C CA . GLY A 1 108 ? -6.928 -5.041 6.727 1.00 96.50 108 GLY A CA 1
ATOM 808 C C . GLY A 1 108 ? -6.717 -5.014 8.244 1.00 96.50 108 GLY A C 1
ATOM 809 O O . GLY A 1 108 ? -7.673 -5.184 9.001 1.00 96.50 108 GLY A O 1
ATOM 810 N N . ILE A 1 109 ? -5.501 -4.697 8.704 1.00 95.75 109 ILE A N 1
ATOM 811 C CA . ILE A 1 109 ? -5.202 -4.490 10.133 1.00 95.75 109 ILE A CA 1
ATOM 812 C C . ILE A 1 109 ? -6.071 -3.370 10.712 1.00 95.75 109 ILE A C 1
ATOM 814 O O . ILE A 1 109 ? -6.632 -3.506 11.796 1.00 95.75 109 ILE A O 1
ATOM 818 N N . THR A 1 110 ? -6.240 -2.269 9.986 1.00 94.38 110 THR A N 1
ATOM 819 C CA . THR A 1 110 ? -7.055 -1.142 10.450 1.00 94.38 110 THR A CA 1
ATOM 820 C C . THR A 1 110 ? -8.537 -1.518 10.578 1.00 94.38 110 THR A C 1
ATOM 822 O O . THR A 1 110 ? -9.186 -1.142 11.559 1.00 94.38 110 THR A O 1
ATOM 825 N N . PHE A 1 111 ? -9.078 -2.316 9.652 1.00 95.25 111 PHE A N 1
ATOM 826 C CA . PHE A 1 111 ? -10.424 -2.879 9.786 1.00 95.25 111 PHE A CA 1
ATOM 827 C C . PHE A 1 111 ? -10.540 -3.839 10.975 1.00 95.25 111 PHE A C 1
ATOM 829 O O . PHE A 1 111 ? -11.534 -3.798 11.706 1.00 95.25 111 PHE A O 1
ATOM 836 N N . LEU A 1 112 ? -9.514 -4.649 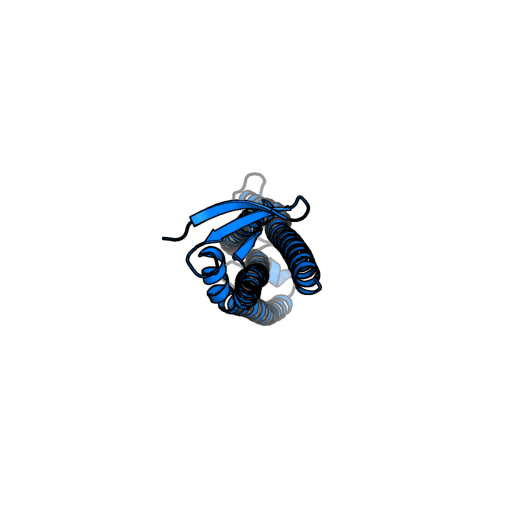11.238 1.00 96.00 112 LEU A N 1
ATOM 837 C CA . LEU A 1 112 ? -9.480 -5.507 12.421 1.00 96.00 112 LEU A CA 1
ATOM 838 C C . LEU A 1 112 ? -9.523 -4.675 13.716 1.00 96.00 112 LEU A C 1
ATOM 840 O O . LEU A 1 112 ? -10.308 -4.974 14.614 1.00 96.00 112 LEU A O 1
ATOM 844 N N . LEU A 1 113 ? -8.769 -3.574 13.792 1.00 95.06 113 LEU A N 1
ATOM 845 C CA . LEU A 1 113 ? -8.811 -2.646 14.931 1.00 95.06 113 LEU A CA 1
ATOM 846 C C . LEU A 1 113 ? -10.200 -2.009 15.112 1.00 95.06 113 LEU A C 1
ATOM 848 O O . LEU A 1 113 ? -10.697 -1.903 16.237 1.00 95.06 113 LEU A O 1
ATOM 852 N N . ALA A 1 114 ? -10.865 -1.627 14.019 1.00 93.12 114 ALA A N 1
ATOM 853 C CA . ALA A 1 114 ? -12.236 -1.119 14.071 1.00 93.12 114 ALA A CA 1
ATOM 854 C C . ALA A 1 114 ? -13.234 -2.189 14.560 1.00 93.12 114 ALA A C 1
ATOM 856 O O . ALA A 1 114 ? -14.138 -1.875 15.338 1.00 93.12 114 ALA A O 1
ATOM 857 N N . THR A 1 115 ? -13.034 -3.448 14.163 1.00 94.25 115 THR A N 1
ATOM 858 C CA . THR A 1 115 ? -13.820 -4.605 14.625 1.00 94.25 115 THR A CA 1
ATOM 859 C C . THR A 1 115 ? -13.639 -4.828 16.125 1.00 94.25 115 THR A C 1
ATOM 861 O O . THR A 1 115 ? -14.624 -4.941 16.856 1.00 94.25 115 THR A O 1
ATOM 864 N N . ILE A 1 116 ? -12.394 -4.785 16.616 1.00 93.81 116 ILE A N 1
ATOM 865 C CA . ILE A 1 116 ? -12.075 -4.856 18.050 1.00 93.81 116 ILE A CA 1
ATOM 866 C C . ILE A 1 116 ? -12.817 -3.754 18.813 1.00 93.81 116 ILE A C 1
ATOM 868 O O . ILE A 1 116 ? -13.473 -4.028 19.816 1.00 93.81 116 ILE A O 1
ATOM 872 N N . LEU A 1 117 ? -12.792 -2.516 18.313 1.00 92.44 117 LEU A N 1
ATOM 873 C CA . LEU A 1 117 ? -13.513 -1.403 18.931 1.00 92.44 117 LEU A CA 1
ATOM 874 C C . LEU A 1 117 ? -15.037 -1.632 18.969 1.00 92.44 117 LEU A C 1
ATOM 876 O O . LEU A 1 117 ? -15.694 -1.254 19.942 1.00 92.44 117 LEU A O 1
ATOM 880 N N . GLY A 1 118 ? -15.604 -2.245 17.926 1.00 91.25 118 GLY A N 1
ATOM 881 C CA . GLY A 1 118 ? -17.014 -2.639 17.886 1.00 91.25 118 GLY A CA 1
ATOM 882 C C . GLY A 1 118 ? -17.348 -3.699 18.934 1.00 91.25 118 GLY A C 1
ATOM 883 O O . GLY A 1 118 ? -18.298 -3.528 19.698 1.00 91.25 118 GLY A O 1
ATOM 884 N N . ASN A 1 119 ? -16.518 -4.736 19.038 1.00 93.56 119 ASN A N 1
ATOM 885 C CA . ASN A 1 119 ? -16.683 -5.812 20.014 1.00 93.56 119 ASN A CA 1
ATOM 886 C C . ASN A 1 119 ? -16.588 -5.297 21.449 1.00 93.56 119 ASN A C 1
ATOM 888 O O . ASN A 1 119 ? -17.435 -5.632 22.275 1.00 93.56 119 ASN A O 1
ATOM 892 N N . LEU A 1 120 ? -15.621 -4.417 21.732 1.00 91.88 120 LEU A N 1
ATOM 893 C CA . LEU A 1 120 ? -15.509 -3.753 23.027 1.00 91.88 120 LEU A CA 1
ATOM 894 C C . LEU A 1 120 ? -16.799 -2.992 23.351 1.00 91.88 120 LEU A C 1
ATOM 896 O O . LEU A 1 120 ? -17.380 -3.199 24.417 1.00 91.88 120 LEU A O 1
ATOM 900 N N . ARG A 1 121 ? -17.282 -2.148 22.431 1.00 90.38 121 ARG A N 1
ATOM 901 C CA . ARG A 1 121 ? -18.517 -1.369 22.611 1.00 90.38 121 ARG A CA 1
ATOM 902 C C . ARG A 1 121 ? -19.708 -2.265 22.976 1.00 90.38 121 ARG A C 1
ATOM 904 O O . ARG A 1 121 ? -20.384 -1.985 23.966 1.00 90.38 121 ARG A O 1
ATOM 911 N N . VAL A 1 122 ? -19.941 -3.333 22.213 1.00 91.88 122 VAL A N 1
ATOM 912 C CA . VAL A 1 122 ? -21.058 -4.268 22.432 1.00 91.88 122 VAL A CA 1
ATOM 913 C C . VAL A 1 122 ? -20.897 -5.031 23.750 1.00 91.88 122 VAL A C 1
ATOM 915 O O . VAL A 1 122 ? -21.840 -5.100 24.539 1.00 91.88 122 VAL A O 1
ATOM 918 N N . ALA A 1 123 ? -19.703 -5.559 24.035 1.00 90.06 123 ALA A N 1
ATOM 919 C CA . ALA A 1 123 ? -19.426 -6.301 25.265 1.00 90.06 123 ALA A CA 1
ATOM 920 C C . ALA A 1 123 ? -19.670 -5.446 26.520 1.00 90.06 123 ALA A C 1
ATOM 922 O O . ALA A 1 123 ? -20.358 -5.882 27.444 1.00 90.06 123 ALA A O 1
ATOM 923 N N . GLY A 1 124 ? -19.197 -4.195 26.524 1.00 88.62 124 GLY A N 1
ATOM 924 C CA . GLY A 1 124 ? -19.427 -3.263 27.631 1.00 88.62 124 GLY A CA 1
ATOM 925 C C . GLY A 1 124 ? -20.909 -2.935 27.854 1.00 88.62 124 GLY A C 1
ATOM 926 O O . GLY A 1 124 ? -21.337 -2.768 28.997 1.00 88.62 124 GLY A O 1
ATOM 927 N N . GLY A 1 125 ? -21.712 -2.880 26.787 1.00 88.88 125 GLY A N 1
ATOM 928 C CA . GLY A 1 125 ? -23.165 -2.721 26.885 1.00 88.88 125 GLY A CA 1
ATOM 929 C C . GLY A 1 125 ? -23.864 -3.958 27.457 1.00 88.88 125 GLY A C 1
ATOM 930 O O . GLY A 1 125 ? -24.732 -3.836 28.324 1.00 88.88 125 GLY A O 1
ATOM 931 N N . LYS A 1 126 ? -23.461 -5.158 27.021 1.00 89.81 126 LYS A N 1
ATOM 932 C CA . LYS A 1 126 ? -24.009 -6.430 27.524 1.00 89.81 126 LYS A CA 1
ATOM 933 C C . LYS A 1 126 ? -23.751 -6.615 29.021 1.00 89.81 126 LYS A C 1
ATOM 935 O O . LYS A 1 126 ? -24.678 -6.972 29.741 1.00 89.81 126 LYS A O 1
ATOM 940 N N . ILE A 1 127 ? -22.542 -6.303 29.498 1.00 90.31 127 ILE A N 1
ATOM 941 C CA . ILE A 1 127 ? -22.198 -6.388 30.929 1.00 90.31 127 ILE A CA 1
ATOM 942 C C . ILE A 1 127 ? -23.059 -5.428 31.760 1.00 90.31 127 ILE A C 1
ATOM 944 O O . ILE A 1 127 ? -23.621 -5.829 32.774 1.00 90.31 127 ILE A O 1
ATOM 948 N N . GLN A 1 128 ? -23.215 -4.179 31.314 1.00 90.44 128 GLN A N 1
ATOM 949 C CA . GLN A 1 128 ? -24.054 -3.195 32.008 1.00 90.44 128 GLN A CA 1
ATOM 950 C C . GLN A 1 128 ? -25.510 -3.658 32.117 1.00 90.44 128 GLN A C 1
ATOM 952 O O . GLN A 1 128 ? -26.096 -3.609 33.194 1.00 90.44 128 GLN A O 1
ATOM 957 N N . ARG A 1 129 ? -26.068 -4.218 31.041 1.00 87.81 129 ARG A N 1
ATOM 958 C CA . ARG A 1 129 ? -27.419 -4.782 31.095 1.00 87.81 129 ARG A CA 1
ATOM 959 C C . ARG A 1 129 ? -27.528 -5.974 32.035 1.00 87.81 129 ARG A C 1
ATOM 961 O O . ARG A 1 129 ? -28.516 -6.075 32.752 1.00 87.81 129 ARG A O 1
ATOM 968 N N . ALA A 1 130 ? -26.554 -6.880 32.020 1.00 87.88 130 ALA A N 1
ATOM 969 C CA . ALA A 1 130 ? -26.562 -8.041 32.908 1.00 87.88 130 ALA A CA 1
ATOM 970 C C . ALA A 1 130 ? -26.561 -7.631 34.393 1.00 87.88 130 ALA A C 1
ATOM 972 O O . ALA A 1 130 ? -27.051 -8.369 35.240 1.00 87.88 130 ALA A O 1
ATOM 973 N N . LEU A 1 131 ? -26.053 -6.434 34.698 1.00 88.06 131 LEU A N 1
ATOM 974 C CA . LEU A 1 131 ? -26.096 -5.822 36.025 1.00 88.06 131 LEU A CA 1
ATOM 975 C C . LEU A 1 131 ? -27.386 -5.027 36.300 1.00 88.06 131 LEU A C 1
ATOM 977 O O . LEU A 1 131 ? -27.492 -4.401 37.349 1.00 88.06 131 LEU A O 1
ATOM 981 N N . GLY A 1 132 ? -28.356 -5.034 35.381 1.00 85.38 132 GLY A N 1
ATOM 982 C CA . GLY A 1 132 ? -29.631 -4.328 35.524 1.00 85.38 132 GLY A CA 1
ATOM 983 C C . GLY A 1 132 ? -29.527 -2.804 35.425 1.00 85.38 132 GLY A C 1
ATOM 984 O O . GLY A 1 132 ? -30.473 -2.115 35.792 1.00 85.38 132 GLY A O 1
ATOM 985 N N . VAL A 1 133 ? -28.399 -2.267 34.945 1.00 86.31 133 VAL A N 1
ATOM 986 C CA . VAL A 1 133 ? -28.189 -0.819 34.817 1.00 86.31 133 VAL A CA 1
ATOM 987 C C . VAL A 1 133 ? -28.366 -0.341 33.377 1.00 86.31 133 VAL A C 1
ATOM 989 O O . VAL A 1 133 ? -28.149 -1.088 32.417 1.00 86.31 133 VAL A O 1
ATOM 992 N N . ASP A 1 134 ? -28.707 0.940 33.229 1.00 85.75 134 ASP A N 1
ATOM 993 C CA . ASP A 1 134 ? -28.726 1.613 31.930 1.00 85.75 134 ASP A CA 1
ATOM 994 C C . ASP A 1 134 ? -27.353 1.492 31.242 1.00 85.75 134 ASP A C 1
ATOM 996 O O . ASP A 1 134 ? -26.292 1.640 31.861 1.00 85.75 134 ASP A O 1
ATOM 1000 N N . GLN A 1 135 ? -27.369 1.221 29.936 1.00 87.25 135 GLN A N 1
ATOM 1001 C CA . GLN A 1 135 ? -26.156 1.013 29.152 1.00 87.25 135 GLN A CA 1
ATOM 1002 C C . GLN A 1 135 ? -25.514 2.359 28.813 1.00 87.25 135 GLN A C 1
ATOM 1004 O O . GLN A 1 135 ? -26.088 3.161 28.077 1.00 87.25 135 GLN A O 1
ATOM 1009 N N . ILE A 1 136 ? -24.299 2.600 29.301 1.00 86.62 136 ILE A N 1
ATOM 1010 C CA . ILE A 1 136 ? -23.539 3.819 29.009 1.00 86.62 136 ILE A CA 1
ATOM 1011 C C . ILE A 1 136 ? -22.356 3.474 28.104 1.00 86.62 136 ILE A C 1
ATOM 1013 O O . ILE A 1 136 ? -21.534 2.613 28.426 1.00 86.62 136 ILE A O 1
ATOM 1017 N N . VAL A 1 137 ? -22.248 4.159 26.965 1.00 87.00 137 VAL A N 1
ATOM 1018 C CA . VAL A 1 137 ? -21.155 3.990 25.997 1.00 87.00 137 VAL A CA 1
ATOM 1019 C C . VAL A 1 137 ? -20.364 5.279 25.834 1.00 87.00 137 VAL A C 1
ATOM 1021 O O . VAL A 1 137 ? -20.906 6.375 25.950 1.00 87.00 137 VAL A O 1
ATOM 1024 N N . ILE A 1 138 ? -19.076 5.165 25.521 1.00 85.62 138 ILE A N 1
ATOM 1025 C CA . ILE A 1 138 ? -18.246 6.333 25.218 1.00 85.62 138 ILE A CA 1
ATOM 1026 C C . ILE A 1 138 ? -18.786 7.069 23.979 1.00 85.62 138 ILE A C 1
ATOM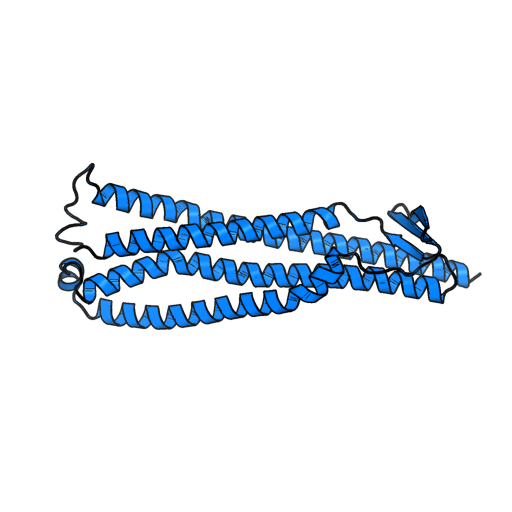 1028 O O . ILE A 1 138 ? -19.169 6.445 22.980 1.00 85.62 138 ILE A O 1
ATOM 1032 N N . LYS A 1 139 ? -18.807 8.406 24.019 1.00 83.94 139 LYS A N 1
ATOM 1033 C CA . LYS A 1 139 ? -19.067 9.214 22.820 1.00 83.94 139 LYS A CA 1
ATOM 1034 C C . LYS A 1 139 ? -17.929 8.984 21.822 1.00 83.94 139 LYS A C 1
ATOM 1036 O O . LYS A 1 139 ? -16.772 8.877 22.217 1.00 83.94 139 LYS A O 1
ATOM 1041 N N . LYS A 1 140 ? -18.240 8.932 20.522 1.00 80.75 140 LYS A N 1
ATOM 1042 C CA . LYS A 1 140 ? -17.235 8.729 19.467 1.00 80.75 140 LYS A CA 1
ATOM 1043 C C . LYS A 1 140 ? -16.089 9.754 19.612 1.00 80.75 140 LYS A C 1
ATOM 1045 O O . LYS A 1 140 ? -16.358 10.951 19.482 1.00 80.75 140 LYS A O 1
ATOM 1050 N N . PRO A 1 141 ? -14.838 9.326 19.868 1.00 82.81 141 PRO A N 1
ATOM 1051 C CA . PRO A 1 141 ? -13.708 10.245 19.935 1.00 82.81 141 PRO A CA 1
ATOM 1052 C C . PRO A 1 141 ? -13.348 10.745 18.531 1.00 82.81 141 PRO A C 1
ATOM 1054 O O . PRO A 1 141 ? -13.591 10.058 17.536 1.00 82.81 141 PRO A O 1
ATOM 1057 N N . VAL A 1 142 ? -12.737 11.931 18.438 1.00 83.69 142 VAL A N 1
ATOM 1058 C CA . VAL A 1 142 ? -12.314 12.526 17.152 1.00 83.69 142 VAL A CA 1
ATOM 1059 C C . VAL A 1 142 ? -11.355 11.596 16.405 1.00 83.69 142 VAL A C 1
ATOM 1061 O O . VAL A 1 142 ? -11.509 11.382 15.203 1.00 83.69 142 VAL A O 1
ATOM 1064 N N . THR A 1 143 ? -10.441 10.948 17.132 1.00 81.94 143 THR A N 1
ATOM 1065 C CA . THR A 1 143 ? -9.516 9.934 16.603 1.00 81.94 143 THR A CA 1
ATOM 1066 C C . THR A 1 143 ? -10.249 8.786 15.903 1.00 81.94 143 THR A C 1
ATOM 1068 O O . THR A 1 143 ? -9.808 8.339 14.849 1.00 81.94 143 THR A O 1
ATOM 1071 N N . GLY A 1 144 ? -11.424 8.393 16.414 1.00 79.19 144 GLY A N 1
ATOM 1072 C CA . GLY A 1 144 ? -12.312 7.375 15.843 1.00 79.19 144 GLY A CA 1
ATOM 1073 C C . GLY A 1 144 ? -12.997 7.787 14.534 1.00 79.19 144 GLY A C 1
ATOM 1074 O O . GLY A 1 144 ? -13.589 6.952 13.856 1.00 79.19 144 GLY A O 1
ATOM 1075 N N . THR A 1 145 ? -12.958 9.072 14.180 1.00 83.94 145 THR A N 1
ATOM 1076 C CA . THR A 1 145 ? -13.427 9.592 12.884 1.00 83.94 145 THR A CA 1
ATOM 1077 C C . THR A 1 145 ? -12.267 9.866 11.935 1.00 83.94 145 THR A C 1
ATOM 1079 O O . THR A 1 145 ? -12.439 9.745 10.728 1.00 83.94 145 THR A O 1
ATOM 1082 N N . LEU A 1 146 ? -11.094 10.213 12.468 1.00 89.25 146 LEU A N 1
ATOM 1083 C CA . LEU A 1 146 ? -9.927 10.578 11.672 1.00 89.25 146 LEU A CA 1
ATOM 1084 C C . LEU A 1 146 ? -9.190 9.358 11.107 1.00 89.25 146 LEU A C 1
ATOM 1086 O O . LEU A 1 146 ? -8.766 9.393 9.955 1.00 89.25 146 LEU A O 1
ATOM 1090 N N . PHE A 1 147 ? -9.079 8.262 11.867 1.00 90.88 147 PHE A N 1
ATOM 1091 C CA . PHE A 1 147 ? -8.320 7.096 11.403 1.00 90.88 147 PHE A CA 1
ATOM 1092 C C . PHE A 1 147 ? -8.834 6.473 10.086 1.00 90.88 147 PHE A C 1
ATOM 1094 O O . PHE A 1 147 ? -7.995 6.153 9.242 1.00 90.88 147 PHE A O 1
ATOM 1101 N N . PRO A 1 148 ? -10.157 6.339 9.828 1.00 89.38 148 PRO A N 1
ATOM 1102 C CA . PRO A 1 148 ? -10.645 5.811 8.556 1.00 89.38 148 PRO A CA 1
ATOM 1103 C C . PRO A 1 148 ? -10.350 6.757 7.391 1.00 89.38 148 PRO A C 1
ATOM 1105 O O . PRO A 1 148 ? -10.052 6.297 6.294 1.00 89.38 148 PRO A O 1
ATOM 1108 N N . MET A 1 149 ? -10.388 8.075 7.626 1.00 92.31 149 MET A N 1
ATOM 1109 C CA . MET A 1 149 ? -10.052 9.067 6.600 1.00 92.31 149 MET A CA 1
ATOM 1110 C C . MET A 1 149 ? -8.577 8.973 6.208 1.00 92.31 149 MET A C 1
ATOM 1112 O O . MET A 1 149 ? -8.275 8.899 5.020 1.00 92.31 149 MET A O 1
ATOM 1116 N N . LEU A 1 150 ? -7.668 8.892 7.187 1.00 95.12 150 LEU A N 1
ATOM 1117 C CA . LEU A 1 150 ? -6.237 8.712 6.916 1.00 95.12 150 LEU A CA 1
ATOM 1118 C C . LEU A 1 150 ? -5.961 7.404 6.173 1.00 95.12 150 LEU A C 1
ATOM 1120 O O . LEU A 1 150 ? -5.194 7.396 5.214 1.00 95.12 150 LEU A O 1
ATOM 1124 N N . MET A 1 151 ? -6.627 6.316 6.567 1.00 94.19 151 MET A N 1
ATOM 1125 C CA . MET A 1 151 ? -6.524 5.042 5.861 1.00 94.19 151 MET A CA 1
ATOM 1126 C C . MET A 1 151 ? -6.961 5.170 4.394 1.00 94.19 151 MET A C 1
ATOM 1128 O O . MET A 1 151 ? -6.236 4.736 3.501 1.00 94.19 151 MET A O 1
ATOM 1132 N N . MET A 1 152 ? -8.122 5.783 4.131 1.00 94.62 152 MET A N 1
ATOM 1133 C CA . MET A 1 152 ? -8.604 5.985 2.762 1.00 94.62 152 MET A CA 1
ATOM 1134 C C . MET A 1 152 ? -7.644 6.853 1.948 1.00 94.62 152 MET A C 1
ATOM 1136 O O . MET A 1 152 ? -7.320 6.492 0.821 1.00 94.62 152 MET A O 1
ATOM 1140 N N . MET A 1 153 ? -7.138 7.952 2.515 1.00 97.50 153 MET A N 1
ATOM 1141 C CA . MET A 1 153 ? -6.146 8.797 1.845 1.00 97.50 153 MET A CA 1
ATOM 1142 C C . MET A 1 153 ? -4.881 8.011 1.492 1.00 97.50 153 MET A C 1
ATOM 1144 O O . MET A 1 153 ? -4.431 8.067 0.350 1.00 97.50 153 MET A O 1
ATOM 1148 N N . GLY A 1 154 ? -4.350 7.229 2.436 1.00 97.62 154 GLY A N 1
ATOM 1149 C CA . GLY A 1 154 ? -3.188 6.375 2.200 1.00 97.62 154 GLY A CA 1
ATOM 1150 C C . GLY A 1 154 ? -3.419 5.389 1.056 1.00 97.62 154 GLY A C 1
ATOM 1151 O O . GLY A 1 154 ? -2.612 5.325 0.130 1.00 97.62 154 GLY A O 1
ATOM 1152 N N . MET A 1 155 ? -4.560 4.692 1.052 1.00 97.56 155 MET A N 1
ATOM 1153 C CA . MET A 1 155 ? -4.908 3.768 -0.032 1.00 97.56 155 MET A CA 1
ATOM 1154 C C . MET A 1 155 ? -5.074 4.465 -1.380 1.00 97.56 155 MET A C 1
ATOM 1156 O O . MET A 1 155 ? -4.557 3.971 -2.379 1.00 97.56 155 MET A O 1
ATOM 1160 N N . MET A 1 156 ? -5.741 5.618 -1.425 1.00 98.12 156 MET A N 1
ATOM 1161 C CA . MET A 1 156 ? -5.917 6.374 -2.667 1.00 98.12 156 MET A CA 1
ATOM 1162 C C . MET A 1 156 ? -4.576 6.820 -3.250 1.00 98.12 156 MET A C 1
ATOM 1164 O O . MET A 1 156 ? -4.363 6.700 -4.455 1.00 98.12 156 MET A O 1
ATOM 1168 N N . ILE A 1 157 ? -3.646 7.264 -2.399 1.00 98.38 157 ILE A N 1
ATOM 1169 C CA . ILE A 1 157 ? -2.288 7.621 -2.820 1.00 98.38 157 ILE A CA 1
ATOM 1170 C C . ILE A 1 157 ? -1.566 6.398 -3.393 1.00 98.38 157 ILE A C 1
ATOM 1172 O O . ILE A 1 157 ? -0.935 6.510 -4.443 1.00 98.38 157 ILE A O 1
ATOM 1176 N N . LEU A 1 158 ? -1.671 5.226 -2.760 1.00 98.25 158 LEU A N 1
ATOM 1177 C CA . LEU A 1 158 ? -1.030 4.001 -3.252 1.00 98.25 158 LEU A CA 1
ATOM 1178 C C . LEU A 1 158 ? -1.629 3.508 -4.577 1.00 98.25 158 LEU A C 1
ATOM 1180 O O . LEU A 1 158 ? -0.879 3.116 -5.471 1.00 98.25 158 LEU A O 1
ATOM 1184 N N . VAL A 1 159 ? -2.952 3.580 -4.739 1.00 98.25 159 VAL A N 1
ATOM 1185 C CA . VAL A 1 159 ? -3.635 3.245 -5.999 1.00 98.25 159 VAL A CA 1
ATOM 1186 C C . VAL A 1 159 ? -3.215 4.203 -7.114 1.00 98.25 159 VAL A C 1
ATOM 1188 O O . VAL A 1 159 ? -2.825 3.750 -8.190 1.00 98.25 159 VAL A O 1
ATOM 1191 N N . ALA A 1 160 ? -3.215 5.515 -6.853 1.00 98.12 160 ALA A N 1
ATOM 1192 C CA . ALA A 1 160 ? -2.744 6.512 -7.812 1.00 98.12 160 ALA A CA 1
ATOM 1193 C C . ALA A 1 160 ? -1.270 6.282 -8.172 1.00 98.12 160 ALA A C 1
ATOM 1195 O O . ALA A 1 160 ? -0.899 6.299 -9.344 1.00 98.12 160 ALA A O 1
ATOM 1196 N N . THR A 1 161 ? -0.439 5.979 -7.174 1.00 98.00 161 THR A N 1
ATOM 1197 C CA . THR A 1 161 ? 0.975 5.668 -7.380 1.00 98.00 161 THR A CA 1
ATOM 1198 C C . THR A 1 161 ? 1.153 4.450 -8.281 1.00 98.00 161 THR A C 1
ATOM 1200 O O . THR A 1 161 ? 1.980 4.497 -9.190 1.00 98.00 161 THR A O 1
ATOM 1203 N N . LEU A 1 162 ? 0.380 3.376 -8.085 1.00 98.00 162 LEU A N 1
ATOM 1204 C CA . LEU A 1 162 ? 0.419 2.222 -8.981 1.00 98.00 162 LEU A CA 1
ATOM 1205 C C . LEU A 1 162 ? -0.008 2.604 -10.403 1.00 98.00 162 LEU A C 1
ATOM 1207 O O . LEU A 1 162 ? 0.701 2.256 -11.341 1.00 98.00 162 LEU A O 1
ATOM 1211 N N . GLY A 1 163 ? -1.105 3.349 -10.567 1.00 98.06 163 GLY A N 1
ATOM 1212 C CA . GLY A 1 163 ? -1.577 3.788 -11.885 1.00 98.06 163 GLY A CA 1
ATOM 1213 C C . GLY A 1 163 ? -0.512 4.569 -12.659 1.00 98.06 163 GLY A C 1
ATOM 1214 O O . GLY A 1 163 ? -0.222 4.259 -13.814 1.00 98.06 163 GLY A O 1
ATOM 1215 N N . ILE A 1 164 ? 0.153 5.514 -11.992 1.00 98.25 164 ILE A N 1
ATOM 1216 C CA . ILE A 1 164 ? 1.244 6.294 -12.592 1.00 98.25 164 ILE A CA 1
ATOM 1217 C C . ILE A 1 164 ? 2.470 5.407 -12.847 1.00 98.25 164 ILE A C 1
ATOM 1219 O O . ILE A 1 164 ? 3.141 5.568 -13.861 1.00 98.25 164 ILE A O 1
ATOM 1223 N N . SER A 1 165 ? 2.748 4.433 -11.976 1.00 97.69 165 SER A N 1
ATOM 1224 C CA . SER A 1 165 ? 3.864 3.499 -12.169 1.00 97.69 165 SER A CA 1
ATOM 1225 C C . SER A 1 165 ? 3.631 2.548 -13.357 1.00 97.69 165 SER A C 1
ATOM 1227 O O . SER A 1 165 ? 4.582 2.226 -14.062 1.00 97.69 165 SER A O 1
ATOM 1229 N N . ILE A 1 166 ? 2.384 2.134 -13.618 1.00 97.94 166 ILE A N 1
ATOM 1230 C CA . ILE A 1 166 ? 2.005 1.348 -14.806 1.00 97.94 166 ILE A CA 1
ATOM 1231 C C . ILE A 1 166 ? 2.184 2.187 -16.072 1.00 97.94 166 ILE A C 1
ATOM 1233 O O . ILE A 1 166 ? 2.790 1.721 -17.032 1.00 97.94 166 ILE A O 1
ATOM 1237 N N . TRP A 1 167 ? 1.719 3.438 -16.066 1.00 98.19 167 TRP A N 1
ATOM 1238 C CA . TRP A 1 167 ? 1.957 4.351 -17.183 1.00 98.19 167 TRP A CA 1
ATOM 1239 C C . TRP A 1 167 ? 3.458 4.574 -17.425 1.00 98.19 167 TRP A C 1
ATOM 1241 O O . TRP A 1 167 ? 3.934 4.445 -18.550 1.00 98.19 167 TRP A O 1
ATOM 1251 N N . LEU A 1 168 ? 4.241 4.814 -16.369 1.00 98.19 168 LEU A N 1
ATOM 1252 C CA . LEU A 1 168 ? 5.694 4.960 -16.468 1.00 98.19 168 LEU A CA 1
ATOM 1253 C C . LEU A 1 168 ? 6.358 3.698 -17.041 1.00 98.19 168 LEU A C 1
ATOM 1255 O O . LEU A 1 168 ? 7.347 3.800 -17.766 1.00 98.19 168 LEU A O 1
ATOM 1259 N N . ALA A 1 169 ? 5.815 2.517 -16.749 1.00 98.12 169 ALA A N 1
ATOM 1260 C CA . ALA A 1 169 ? 6.311 1.256 -17.279 1.00 98.12 169 ALA A CA 1
ATOM 1261 C C . ALA A 1 169 ? 6.094 1.109 -18.789 1.00 98.12 169 ALA A C 1
ATOM 1263 O O . ALA A 1 169 ? 6.949 0.510 -19.446 1.00 98.12 169 ALA A O 1
ATOM 1264 N N . THR A 1 170 ? 5.020 1.674 -19.356 1.00 97.31 170 THR A N 1
ATOM 1265 C CA . THR A 1 170 ? 4.832 1.693 -20.818 1.00 97.31 170 THR A CA 1
ATOM 1266 C C . THR A 1 170 ? 5.828 2.637 -21.483 1.00 97.31 170 THR A C 1
ATOM 1268 O O . THR A 1 170 ? 6.443 2.259 -22.475 1.00 97.31 170 THR A O 1
ATOM 1271 N N . GLN A 1 171 ? 6.050 3.823 -20.899 1.00 97.12 171 GLN A N 1
ATOM 1272 C CA . GLN A 1 171 ? 7.041 4.786 -21.401 1.00 97.12 171 GLN A CA 1
ATOM 1273 C C . GLN A 1 171 ? 8.459 4.207 -21.325 1.00 97.12 171 GLN A C 1
ATOM 1275 O O . GLN A 1 171 ? 9.226 4.275 -22.280 1.00 97.12 171 GLN A O 1
ATOM 1280 N N . SER A 1 172 ? 8.785 3.569 -20.198 1.00 97.06 172 SER A N 1
ATOM 1281 C CA . SER A 1 172 ? 10.080 2.918 -19.986 1.00 97.06 172 SER A CA 1
ATOM 1282 C C . SER A 1 172 ? 10.295 1.782 -20.980 1.00 97.06 172 SER A C 1
ATOM 1284 O O . SER A 1 172 ? 11.371 1.683 -21.558 1.00 97.06 172 SER A O 1
ATOM 1286 N N . HIS A 1 173 ? 9.280 0.948 -21.217 1.00 97.38 173 HIS A N 1
ATOM 1287 C CA . HIS A 1 173 ? 9.390 -0.129 -22.193 1.00 97.38 173 HIS A CA 1
ATOM 1288 C C . HIS A 1 173 ? 9.696 0.412 -23.594 1.00 97.38 173 HIS A C 1
ATOM 1290 O O . HIS A 1 173 ? 10.602 -0.087 -24.254 1.00 97.38 173 HIS A O 1
ATOM 1296 N N . ASP A 1 174 ? 8.957 1.420 -24.059 1.00 95.62 174 ASP A N 1
ATOM 1297 C CA . ASP A 1 174 ? 9.160 1.946 -25.409 1.00 95.62 174 ASP A CA 1
ATOM 1298 C C . ASP A 1 174 ? 10.525 2.629 -25.567 1.00 95.62 174 ASP A C 1
ATOM 1300 O O . ASP A 1 174 ? 11.258 2.338 -26.512 1.00 95.62 174 ASP A O 1
ATOM 1304 N N . TYR A 1 175 ? 10.919 3.443 -24.583 1.00 96.50 175 TYR A N 1
ATOM 1305 C CA . TYR A 1 175 ? 12.222 4.102 -24.558 1.00 96.50 175 TYR A CA 1
ATOM 1306 C C . TYR A 1 175 ? 13.377 3.088 -24.625 1.00 96.50 175 TYR A C 1
ATOM 1308 O O . TYR A 1 175 ? 14.243 3.181 -25.495 1.00 96.50 175 TYR A O 1
ATOM 1316 N N . TRP A 1 176 ? 13.365 2.078 -23.750 1.00 96.62 176 TRP A N 1
ATOM 1317 C CA . TRP A 1 176 ? 14.459 1.111 -23.613 1.00 96.62 176 TRP A CA 1
ATOM 1318 C C . TRP A 1 176 ? 14.475 0.001 -24.668 1.00 96.62 176 TRP A C 1
ATOM 1320 O O . TRP A 1 176 ? 15.445 -0.748 -24.730 1.00 96.62 176 TRP A O 1
ATOM 1330 N N . ASN A 1 177 ? 13.450 -0.088 -25.518 1.00 95.75 177 ASN A N 1
ATOM 1331 C CA . ASN A 1 177 ? 13.450 -0.979 -26.680 1.00 95.75 177 ASN A CA 1
ATOM 1332 C C . ASN A 1 177 ? 14.280 -0.407 -27.850 1.00 95.75 177 ASN A C 1
ATOM 1334 O O . ASN A 1 177 ? 14.343 -1.013 -28.913 1.00 95.75 177 ASN A O 1
ATOM 1338 N N . HIS A 1 178 ? 14.901 0.764 -27.707 1.00 94.75 178 HIS A N 1
ATOM 1339 C CA . HIS A 1 178 ? 15.808 1.319 -28.712 1.00 94.75 178 HIS A CA 1
ATOM 1340 C C . HIS A 1 178 ? 17.264 0.926 -28.447 1.00 94.75 178 HIS A C 1
ATOM 1342 O O . HIS A 1 178 ? 17.671 0.725 -27.304 1.00 94.75 178 HIS A O 1
ATOM 1348 N N . SER A 1 179 ? 18.072 0.884 -29.514 1.00 94.88 179 SER A N 1
ATOM 1349 C CA . SER A 1 179 ? 19.516 0.666 -29.385 1.00 94.88 179 SER A CA 1
ATOM 1350 C C . SER A 1 179 ? 20.151 1.778 -28.559 1.00 94.88 179 SER A C 1
ATOM 1352 O O . SER A 1 179 ? 20.043 2.964 -28.887 1.00 94.88 179 SER A O 1
ATOM 1354 N N . ILE A 1 180 ? 20.864 1.381 -27.508 1.00 94.81 180 ILE A N 1
ATOM 1355 C CA . ILE A 1 180 ? 21.572 2.310 -26.633 1.00 94.81 180 ILE A CA 1
ATOM 1356 C C . ILE A 1 180 ? 22.678 3.019 -27.422 1.00 94.81 180 ILE A C 1
ATOM 1358 O O . ILE A 1 180 ? 22.765 4.244 -27.392 1.00 94.81 180 ILE A O 1
ATOM 1362 N N . ALA A 1 181 ? 23.485 2.266 -28.172 1.00 95.00 181 ALA A N 1
ATOM 1363 C CA . ALA A 1 181 ? 24.633 2.794 -28.901 1.00 95.00 181 ALA A CA 1
ATOM 1364 C C . ALA A 1 181 ? 24.233 3.663 -30.101 1.00 95.00 181 ALA A C 1
ATOM 1366 O O . ALA A 1 181 ? 24.878 4.676 -30.358 1.00 95.00 181 ALA A O 1
ATOM 1367 N N . LEU A 1 182 ? 23.184 3.274 -30.831 1.00 93.94 182 LEU A N 1
ATOM 1368 C CA . LEU A 1 182 ? 22.840 3.897 -32.113 1.00 93.94 182 LEU A CA 1
ATOM 1369 C C . LEU A 1 182 ? 21.749 4.969 -32.005 1.00 93.94 182 LEU A C 1
ATOM 1371 O O . LEU A 1 182 ? 21.659 5.816 -32.889 1.00 93.94 182 LEU A O 1
ATOM 1375 N N . VAL A 1 183 ? 20.918 4.939 -30.956 1.00 94.12 183 VAL A N 1
ATOM 1376 C CA . VAL A 1 183 ? 19.755 5.836 -30.825 1.00 94.12 183 VAL A CA 1
ATOM 1377 C C . VAL A 1 183 ? 19.784 6.631 -29.525 1.00 94.12 183 VAL A C 1
ATOM 1379 O O . VAL A 1 183 ? 19.641 7.851 -29.564 1.00 94.12 183 VAL A O 1
ATOM 1382 N N . LEU A 1 184 ? 19.962 5.971 -28.375 1.00 95.12 184 LEU A N 1
ATOM 1383 C CA . LEU A 1 184 ? 19.816 6.642 -27.078 1.00 95.12 184 LEU A CA 1
ATOM 1384 C C . LEU A 1 184 ? 21.027 7.517 -26.725 1.00 95.12 184 LEU A C 1
ATOM 1386 O O . LEU A 1 184 ? 20.858 8.687 -26.399 1.00 95.12 184 LEU A O 1
ATOM 1390 N N . ASN A 1 185 ? 22.245 6.977 -26.814 1.00 94.88 185 ASN A N 1
ATOM 1391 C CA . ASN A 1 185 ? 23.473 7.708 -26.487 1.00 94.88 185 ASN A CA 1
ATOM 1392 C C . ASN A 1 185 ? 23.767 8.877 -27.447 1.00 94.88 185 ASN A C 1
ATOM 1394 O O . ASN A 1 185 ? 24.181 9.929 -26.962 1.00 94.88 185 ASN A O 1
ATOM 1398 N N . PRO A 1 186 ? 23.558 8.753 -28.774 1.00 96.38 186 PRO A N 1
ATOM 1399 C CA . PRO A 1 186 ? 23.788 9.856 -29.707 1.00 96.38 186 PRO A CA 1
ATOM 1400 C C . PRO A 1 186 ? 22.667 10.905 -29.710 1.00 96.38 186 PRO A C 1
ATOM 1402 O O . PRO A 1 186 ? 22.715 11.836 -30.516 1.00 96.38 186 PRO A O 1
ATOM 1405 N N . ALA A 1 187 ? 21.632 10.751 -28.875 1.00 95.75 187 ALA A N 1
ATOM 1406 C CA . ALA A 1 187 ? 20.482 11.642 -28.871 1.00 95.75 187 ALA A CA 1
ATOM 1407 C C . ALA A 1 187 ? 20.905 13.094 -28.598 1.00 95.75 187 ALA A C 1
ATOM 1409 O O . ALA A 1 187 ? 21.576 13.407 -27.615 1.00 95.75 187 ALA A O 1
ATOM 1410 N N . VAL A 1 188 ? 20.490 13.999 -29.484 1.00 95.69 188 VAL A N 1
ATOM 1411 C CA . VAL A 1 188 ? 20.860 15.417 -29.424 1.00 95.69 188 VAL A CA 1
ATOM 1412 C C . VAL A 1 188 ? 19.950 16.203 -28.482 1.00 95.69 188 VAL A C 1
ATOM 1414 O O . VAL A 1 188 ? 18.799 15.826 -28.240 1.00 95.69 188 VAL A O 1
ATOM 1417 N N . ALA A 1 189 ? 20.450 17.331 -27.974 1.00 95.19 189 ALA A N 1
ATOM 1418 C CA . ALA A 1 189 ? 19.672 18.247 -27.145 1.00 95.19 189 ALA A CA 1
ATOM 1419 C C . ALA A 1 189 ? 18.377 18.682 -27.857 1.00 95.19 189 ALA A C 1
ATOM 1421 O O . ALA A 1 189 ? 18.394 19.050 -29.029 1.00 95.19 189 ALA A O 1
ATOM 1422 N N . GLY A 1 190 ? 17.251 18.625 -27.140 1.00 92.94 190 GLY A N 1
ATOM 1423 C CA . GLY A 1 190 ? 15.926 18.950 -27.683 1.00 92.94 190 GLY A CA 1
ATOM 1424 C C . GLY A 1 190 ? 15.239 17.818 -28.458 1.00 92.94 190 GLY A C 1
ATOM 1425 O O . GLY A 1 190 ? 14.100 17.999 -28.878 1.00 92.94 190 GLY A O 1
ATOM 1426 N N . SER A 1 191 ? 15.880 16.656 -28.626 1.00 95.19 191 SER A N 1
ATOM 1427 C CA . SER A 1 191 ? 15.244 15.483 -29.241 1.00 95.19 191 SER A CA 1
ATOM 1428 C C . SER A 1 191 ? 14.130 14.889 -28.373 1.00 95.19 191 SER A C 1
ATOM 1430 O O . SER A 1 191 ? 14.147 14.990 -27.141 1.00 95.19 191 SER A O 1
ATOM 1432 N N . GLU A 1 192 ? 13.177 14.211 -29.018 1.00 94.00 192 GLU A N 1
ATOM 1433 C CA . GLU A 1 192 ? 12.099 13.498 -28.321 1.00 94.00 192 GLU A CA 1
ATOM 1434 C C . GLU A 1 192 ? 12.644 12.406 -27.393 1.00 94.00 192 GLU A C 1
ATOM 1436 O O . GLU A 1 192 ? 12.191 12.295 -26.260 1.00 94.00 192 GLU A O 1
ATOM 1441 N N . THR A 1 193 ? 13.701 11.698 -27.799 1.00 94.38 193 THR A N 1
ATOM 1442 C CA . THR A 1 193 ? 14.373 10.679 -26.979 1.00 94.38 193 THR A CA 1
ATOM 1443 C C . THR A 1 193 ? 14.829 11.229 -25.625 1.00 94.38 193 THR A C 1
ATOM 1445 O O . THR A 1 193 ? 14.553 10.638 -24.581 1.00 94.38 193 THR A O 1
ATOM 1448 N N . LEU A 1 194 ? 15.499 12.389 -25.602 1.00 95.50 194 LEU A N 1
ATOM 1449 C CA . LEU A 1 194 ? 15.931 12.995 -24.338 1.00 95.50 194 LEU A CA 1
ATOM 1450 C C . LEU A 1 194 ? 14.757 13.550 -23.525 1.00 95.50 194 LEU A C 1
ATOM 1452 O O . LEU A 1 194 ? 14.807 13.517 -22.292 1.00 95.50 194 LEU A O 1
ATOM 1456 N N . ARG A 1 195 ? 13.695 14.031 -24.187 1.00 96.50 195 ARG A N 1
ATOM 1457 C CA . ARG A 1 195 ? 12.451 14.427 -23.511 1.00 96.50 195 ARG A CA 1
ATOM 1458 C C . ARG A 1 195 ? 11.832 13.233 -22.785 1.00 96.50 195 ARG A C 1
ATOM 1460 O O . ARG A 1 195 ? 11.501 13.361 -21.607 1.00 96.50 195 ARG A O 1
ATOM 1467 N N . ASP A 1 196 ? 11.732 12.084 -23.443 1.00 95.69 196 ASP A N 1
ATOM 1468 C CA . ASP A 1 196 ? 11.134 10.872 -22.879 1.00 95.69 196 ASP A CA 1
ATOM 1469 C C . ASP A 1 196 ? 11.964 10.338 -21.706 1.00 95.69 196 ASP A C 1
ATOM 1471 O O . ASP A 1 196 ? 11.417 10.037 -20.641 1.00 95.69 196 ASP A O 1
ATOM 1475 N N . LEU A 1 197 ? 13.299 10.335 -21.831 1.00 95.94 197 LEU A N 1
ATOM 1476 C CA . LEU A 1 197 ? 14.194 10.040 -20.708 1.00 95.94 197 LEU A CA 1
ATOM 1477 C C . LEU A 1 197 ? 13.963 11.004 -19.537 1.00 95.94 197 LEU A C 1
ATOM 1479 O O . LEU A 1 197 ? 13.895 10.573 -18.382 1.00 95.94 197 LEU A O 1
ATOM 1483 N N . GLY A 1 198 ? 13.832 12.300 -19.828 1.00 96.75 198 GLY A N 1
ATOM 1484 C CA . GLY A 1 198 ? 13.533 13.333 -18.841 1.00 96.75 198 GLY A CA 1
ATOM 1485 C C . GLY A 1 198 ? 12.228 13.054 -18.096 1.00 96.75 198 GLY A C 1
ATOM 1486 O O . GLY A 1 198 ? 12.217 13.061 -16.865 1.00 96.75 198 GLY A O 1
ATOM 1487 N N . VAL A 1 199 ? 11.155 12.721 -18.820 1.00 96.50 199 VAL A N 1
ATOM 1488 C CA . VAL A 1 199 ? 9.858 12.335 -18.243 1.00 96.50 199 VAL A CA 1
ATOM 1489 C C . VAL A 1 199 ? 9.996 11.091 -17.366 1.00 96.50 199 VAL A C 1
ATOM 1491 O O . VAL A 1 199 ? 9.496 11.087 -16.237 1.00 96.50 199 VAL A O 1
ATOM 1494 N N . ILE A 1 200 ? 10.711 10.061 -17.834 1.00 97.12 200 ILE A N 1
ATOM 1495 C CA . ILE A 1 200 ? 10.917 8.816 -17.085 1.00 97.12 200 ILE A CA 1
ATOM 1496 C C . ILE A 1 200 ? 11.653 9.089 -15.769 1.00 97.12 200 ILE A C 1
ATOM 1498 O O . ILE A 1 200 ? 11.217 8.653 -14.699 1.00 97.12 200 ILE A O 1
ATOM 1502 N N . LYS A 1 201 ? 12.761 9.836 -15.828 1.00 96.94 201 LYS A N 1
ATOM 1503 C CA . LYS A 1 201 ? 13.593 10.143 -14.658 1.00 96.94 201 LYS A CA 1
ATOM 1504 C C . LYS A 1 201 ? 12.883 11.068 -13.678 1.00 96.94 201 LYS A C 1
ATOM 1506 O O . LYS A 1 201 ? 12.878 10.777 -12.483 1.00 96.94 201 LYS A O 1
ATOM 1511 N N . ALA A 1 202 ? 12.251 12.133 -14.169 1.00 97.50 202 ALA A N 1
ATOM 1512 C CA . ALA A 1 202 ? 11.509 13.066 -13.330 1.00 97.50 202 ALA A CA 1
ATOM 1513 C C . ALA A 1 202 ? 10.350 12.361 -12.616 1.00 97.50 202 ALA A C 1
ATOM 1515 O O . ALA A 1 202 ? 10.214 12.486 -11.400 1.00 97.50 202 ALA A O 1
ATOM 1516 N N . THR A 1 203 ? 9.568 11.558 -13.345 1.00 97.31 203 THR A N 1
ATOM 1517 C CA . THR A 1 203 ? 8.443 10.809 -12.772 1.00 97.31 203 THR A CA 1
ATOM 1518 C C . THR A 1 203 ? 8.913 9.786 -11.743 1.00 97.31 203 THR A C 1
ATOM 1520 O O . THR A 1 203 ? 8.387 9.730 -10.631 1.00 97.31 203 THR A O 1
ATOM 1523 N N . GLY A 1 204 ? 9.949 9.008 -12.071 1.00 95.00 204 GLY A N 1
ATOM 1524 C CA . GLY A 1 204 ? 10.530 8.040 -11.142 1.00 95.00 204 GLY A CA 1
ATOM 1525 C C . GLY A 1 204 ? 11.019 8.679 -9.836 1.00 95.00 204 GLY A C 1
ATOM 1526 O O . GLY A 1 204 ? 10.810 8.105 -8.764 1.00 95.00 204 GLY A O 1
ATOM 1527 N N . ALA A 1 205 ? 11.605 9.879 -9.913 1.00 96.75 205 ALA A N 1
ATOM 1528 C CA . ALA A 1 205 ? 12.180 10.575 -8.765 1.00 96.75 205 ALA A CA 1
ATOM 1529 C C . ALA A 1 205 ? 11.143 10.934 -7.690 1.00 96.75 205 ALA A C 1
ATOM 1531 O O . ALA A 1 205 ? 11.402 10.707 -6.509 1.00 96.75 205 ALA A O 1
ATOM 1532 N N . TRP A 1 206 ? 9.965 11.447 -8.065 1.00 96.75 206 TRP A N 1
ATOM 1533 C CA . TRP A 1 206 ? 8.927 11.806 -7.086 1.00 96.75 206 TRP A CA 1
ATOM 1534 C C . TRP A 1 206 ? 7.957 10.660 -6.772 1.00 96.75 206 TRP A C 1
ATOM 1536 O O . TRP A 1 206 ?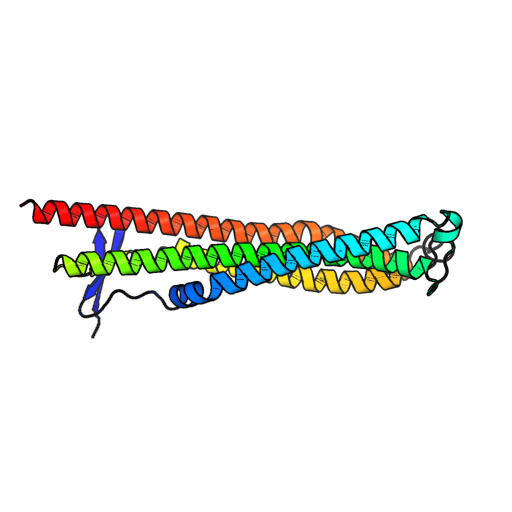 7.355 10.645 -5.695 1.00 96.75 206 TRP A O 1
ATOM 1546 N N . LEU A 1 207 ? 7.837 9.648 -7.639 1.00 96.19 207 LEU A N 1
ATOM 1547 C CA . LEU A 1 207 ? 7.036 8.459 -7.328 1.00 96.19 207 LEU A CA 1
ATOM 1548 C C . LEU A 1 207 ? 7.588 7.680 -6.135 1.00 96.19 207 LEU A C 1
ATOM 1550 O O . LEU A 1 207 ? 6.815 7.079 -5.391 1.00 96.19 207 LEU A O 1
ATOM 1554 N N . ALA A 1 208 ? 8.911 7.646 -5.956 1.00 92.31 208 ALA A N 1
ATOM 1555 C CA . ALA A 1 208 ? 9.532 6.982 -4.814 1.00 92.31 208 ALA A CA 1
ATOM 1556 C C . ALA A 1 208 ? 9.047 7.558 -3.465 1.00 92.31 208 ALA A C 1
ATOM 1558 O O . ALA A 1 208 ? 8.447 6.798 -2.702 1.00 92.31 208 ALA A O 1
ATOM 1559 N N . PRO A 1 209 ? 9.207 8.864 -3.164 1.00 97.00 209 PRO A N 1
ATOM 1560 C CA . PRO A 1 209 ? 8.696 9.448 -1.928 1.00 97.00 209 PRO A CA 1
ATOM 1561 C C . PRO A 1 209 ? 7.165 9.402 -1.827 1.00 97.00 209 PRO A C 1
ATOM 1563 O O . PRO A 1 209 ? 6.653 9.193 -0.729 1.00 97.00 209 PRO A O 1
ATOM 1566 N N . LEU A 1 210 ? 6.415 9.507 -2.934 1.00 97.50 210 LEU A N 1
ATOM 1567 C CA . LEU A 1 210 ? 4.947 9.442 -2.883 1.00 97.50 210 LEU A CA 1
ATOM 1568 C C . LEU A 1 210 ? 4.422 8.106 -2.317 1.00 97.50 210 LEU A C 1
ATOM 1570 O O . LEU A 1 210 ? 3.459 8.103 -1.546 1.00 97.50 210 LEU A O 1
ATOM 1574 N N . LYS A 1 211 ? 5.088 6.979 -2.614 1.00 96.69 211 LYS A N 1
ATOM 1575 C CA . LYS A 1 211 ? 4.766 5.661 -2.020 1.00 96.69 211 LYS A CA 1
ATOM 1576 C C . LYS A 1 211 ? 4.849 5.712 -0.497 1.00 96.69 211 LYS A C 1
ATOM 1578 O O . LYS A 1 211 ? 3.952 5.231 0.194 1.00 96.69 211 LYS A O 1
ATOM 1583 N N . PHE A 1 212 ? 5.905 6.333 0.026 1.00 97.56 212 PHE A N 1
ATOM 1584 C CA . PHE A 1 212 ? 6.108 6.482 1.464 1.00 97.56 212 PHE A CA 1
ATOM 1585 C C . PHE A 1 212 ? 5.099 7.433 2.099 1.00 97.56 212 PHE A C 1
ATOM 1587 O O . PHE A 1 212 ? 4.656 7.162 3.211 1.00 97.56 212 PHE A O 1
ATOM 1594 N N . VAL A 1 213 ? 4.673 8.484 1.391 1.00 98.06 213 VAL A N 1
ATOM 1595 C CA . VAL A 1 213 ? 3.563 9.333 1.847 1.00 98.06 213 VAL A CA 1
ATOM 1596 C C . VAL A 1 213 ? 2.302 8.483 2.026 1.00 98.06 213 VAL A C 1
ATOM 1598 O O . VAL A 1 213 ? 1.723 8.490 3.110 1.00 98.06 213 VAL A O 1
ATOM 1601 N N . GLY A 1 214 ? 1.924 7.676 1.028 1.00 97.31 214 GLY A N 1
ATOM 1602 C CA . GLY A 1 214 ? 0.776 6.764 1.136 1.00 97.31 214 GLY A CA 1
ATOM 1603 C C . GLY A 1 214 ? 0.869 5.828 2.348 1.00 97.31 214 GLY A C 1
ATOM 1604 O O . GLY A 1 214 ? -0.079 5.716 3.126 1.00 97.31 214 GLY A O 1
ATOM 1605 N N . MET A 1 215 ? 2.043 5.233 2.579 1.00 97.88 215 MET A N 1
ATOM 1606 C CA . MET A 1 215 ? 2.291 4.389 3.754 1.00 97.88 215 MET A CA 1
ATOM 1607 C C . MET A 1 215 ? 2.205 5.155 5.077 1.00 97.88 215 MET A C 1
ATOM 1609 O O . MET A 1 215 ? 1.627 4.651 6.038 1.00 97.88 215 MET A O 1
ATOM 1613 N N . ALA A 1 216 ? 2.744 6.373 5.145 1.00 98.00 216 ALA A N 1
ATOM 1614 C CA . ALA A 1 216 ? 2.706 7.198 6.347 1.00 98.00 216 ALA A CA 1
ATOM 1615 C C . ALA A 1 216 ? 1.264 7.518 6.771 1.00 98.00 216 ALA A C 1
ATOM 1617 O O . ALA A 1 216 ? 0.947 7.463 7.961 1.00 98.00 216 ALA A O 1
ATOM 1618 N N . PHE A 1 217 ? 0.371 7.773 5.810 1.00 98.06 217 PHE A N 1
ATOM 1619 C CA . PHE A 1 217 ? -1.060 7.940 6.073 1.00 98.06 217 PHE A CA 1
ATOM 1620 C C . PHE A 1 217 ? -1.692 6.670 6.665 1.00 98.06 217 PHE A C 1
ATOM 1622 O O . PHE A 1 217 ? -2.426 6.760 7.653 1.00 98.06 217 PHE A O 1
ATOM 1629 N N . LEU A 1 218 ? -1.362 5.487 6.134 1.00 97.12 218 LEU A N 1
ATOM 1630 C CA . LEU A 1 218 ? -1.852 4.211 6.672 1.00 97.12 218 LEU A CA 1
ATOM 1631 C C . LEU A 1 218 ? -1.366 3.964 8.106 1.00 97.12 218 LEU A C 1
ATOM 1633 O O . LEU A 1 218 ? -2.176 3.673 8.987 1.00 97.12 218 LEU A O 1
ATOM 1637 N N . PHE A 1 219 ? -0.067 4.138 8.368 1.00 97.38 219 PHE A N 1
ATOM 1638 C CA . PHE A 1 219 ? 0.495 3.978 9.713 1.00 97.38 219 PHE A CA 1
ATOM 1639 C C . PHE A 1 219 ? -0.079 4.990 10.707 1.00 97.38 219 PHE A C 1
ATOM 1641 O O . PHE A 1 219 ? -0.387 4.632 11.843 1.00 97.38 219 PHE A O 1
ATOM 1648 N N . SER A 1 220 ? -0.294 6.233 10.273 1.00 96.38 220 SER A N 1
ATOM 1649 C CA . SER A 1 220 ? -0.944 7.260 11.094 1.00 96.38 220 SER A CA 1
ATOM 1650 C C . SER A 1 220 ? -2.390 6.876 11.427 1.00 96.38 220 SER A C 1
ATOM 1652 O O . SER A 1 220 ? -2.829 7.040 12.566 1.00 96.38 220 SER A O 1
ATOM 1654 N N . GLY A 1 221 ? -3.122 6.295 10.468 1.00 94.81 221 GLY A N 1
ATOM 1655 C CA . GLY A 1 221 ? -4.439 5.706 10.705 1.00 94.81 221 GLY A CA 1
ATOM 1656 C C . GLY A 1 221 ? -4.395 4.616 11.781 1.00 94.81 221 GLY A C 1
ATOM 1657 O O . GLY A 1 221 ? -5.136 4.683 12.761 1.00 94.81 221 GLY A O 1
ATOM 1658 N N . ILE A 1 222 ? -3.471 3.662 11.669 1.00 95.69 222 ILE A N 1
ATOM 1659 C CA . ILE A 1 222 ? -3.294 2.600 12.673 1.00 95.69 222 ILE A CA 1
ATOM 1660 C C . ILE A 1 222 ? -3.000 3.192 14.059 1.00 95.69 222 ILE A C 1
ATOM 1662 O O . ILE A 1 222 ? -3.649 2.817 15.038 1.00 95.69 222 ILE A O 1
ATOM 1666 N N . ALA A 1 223 ? -2.087 4.161 14.153 1.00 96.50 223 ALA A N 1
ATOM 1667 C CA . ALA A 1 223 ? -1.758 4.818 15.415 1.00 96.50 223 ALA A CA 1
ATOM 1668 C C . ALA A 1 223 ? -2.993 5.475 16.064 1.00 96.50 223 ALA A C 1
ATOM 1670 O O . ALA A 1 223 ? -3.255 5.279 17.252 1.00 96.50 223 ALA A O 1
ATOM 1671 N N . LEU A 1 224 ? -3.814 6.189 15.286 1.00 94.94 224 LEU A N 1
ATOM 1672 C CA . LEU A 1 224 ? -5.049 6.798 15.793 1.00 94.94 224 LEU A CA 1
ATOM 1673 C C . LEU A 1 224 ? -6.122 5.770 16.176 1.00 94.94 224 LEU A C 1
ATOM 1675 O O . LEU A 1 224 ? -6.874 5.990 17.135 1.00 94.94 224 LEU A O 1
ATOM 1679 N N . ALA A 1 225 ? -6.206 4.648 15.460 1.00 93.62 225 ALA A N 1
ATOM 1680 C CA . ALA A 1 225 ? -7.091 3.547 15.824 1.00 93.62 225 ALA A CA 1
ATOM 1681 C C . ALA A 1 225 ? -6.691 2.955 17.188 1.00 93.62 225 ALA A C 1
ATOM 1683 O O . ALA A 1 225 ? -7.548 2.769 18.053 1.00 93.62 225 ALA A O 1
ATOM 1684 N N . LEU A 1 226 ? -5.391 2.768 17.436 1.00 95.44 226 LEU A N 1
ATOM 1685 C CA . LEU A 1 226 ? -4.876 2.304 18.727 1.00 95.44 226 LEU A CA 1
ATOM 1686 C C . LEU A 1 226 ? -5.162 3.301 19.861 1.00 95.44 226 LEU A C 1
ATOM 1688 O O . LEU A 1 226 ? -5.658 2.899 20.913 1.00 95.44 226 LEU A O 1
ATOM 1692 N N . VAL A 1 227 ? -4.958 4.605 19.642 1.00 94.56 227 VAL A N 1
ATOM 1693 C CA . VAL A 1 227 ? -5.330 5.654 20.619 1.00 94.56 227 VAL A CA 1
ATOM 1694 C C . VAL A 1 227 ? -6.826 5.598 20.955 1.00 94.56 227 VAL A C 1
ATOM 1696 O O . VAL A 1 227 ? -7.234 5.752 22.113 1.00 94.56 227 VAL A O 1
ATOM 1699 N N . THR A 1 228 ? -7.659 5.330 19.949 1.00 91.94 228 THR A N 1
ATOM 1700 C CA . THR A 1 228 ? -9.107 5.168 20.121 1.00 91.94 228 THR A CA 1
ATOM 1701 C C . THR A 1 228 ? -9.441 3.945 20.977 1.00 91.94 228 THR A C 1
ATOM 1703 O O . THR A 1 228 ? -10.278 4.044 21.876 1.00 91.94 228 THR A O 1
ATOM 1706 N N . ILE A 1 229 ? -8.762 2.819 20.749 1.00 92.81 229 ILE A N 1
ATOM 1707 C CA . ILE A 1 229 ? -8.921 1.597 21.549 1.00 92.81 229 ILE A CA 1
ATOM 1708 C C . ILE A 1 229 ? -8.512 1.847 23.003 1.00 92.81 229 ILE A C 1
ATOM 1710 O O . ILE A 1 229 ? -9.283 1.531 23.906 1.00 92.81 229 ILE A O 1
ATOM 1714 N N . VAL A 1 230 ? -7.363 2.485 23.249 1.00 93.06 230 VAL A N 1
ATOM 1715 C CA . VAL A 1 230 ? -6.920 2.838 24.612 1.00 93.06 230 VAL A CA 1
ATOM 1716 C C . VAL A 1 230 ? -7.972 3.688 25.328 1.00 93.06 230 VAL A C 1
ATOM 1718 O O . VAL A 1 230 ? -8.295 3.435 26.489 1.00 93.06 230 VAL A O 1
ATOM 1721 N N . SER A 1 231 ? -8.551 4.667 24.631 1.00 90.44 231 SER A N 1
ATOM 1722 C CA . SER A 1 231 ? -9.603 5.525 25.188 1.00 90.44 231 SER A CA 1
ATOM 1723 C C . SER A 1 231 ? -10.866 4.731 25.544 1.00 90.44 231 SER A C 1
ATOM 1725 O O . SER A 1 231 ? -11.443 4.930 26.613 1.00 90.44 231 SER A O 1
ATOM 1727 N N . ALA A 1 232 ? -11.271 3.796 24.681 1.00 90.38 232 ALA A N 1
ATOM 1728 C CA . ALA A 1 232 ? -12.414 2.921 24.927 1.00 90.38 232 ALA A CA 1
ATOM 1729 C C . ALA A 1 232 ? -12.177 1.980 26.121 1.00 90.38 232 ALA A C 1
ATOM 1731 O O . ALA A 1 232 ? -13.055 1.847 26.972 1.00 90.38 232 ALA A O 1
ATOM 1732 N N . LEU A 1 233 ? -10.987 1.385 26.227 1.00 92.56 233 LEU A N 1
ATOM 1733 C CA . LEU A 1 233 ? -10.617 0.505 27.339 1.00 92.56 233 LEU A CA 1
ATOM 1734 C C . LEU A 1 233 ? -10.585 1.255 28.676 1.00 92.56 233 LEU A C 1
ATOM 1736 O O . LEU A 1 233 ? -11.135 0.771 29.663 1.00 92.56 233 LEU A O 1
ATOM 1740 N N . ARG A 1 234 ? -10.011 2.466 28.709 1.00 90.62 234 ARG A N 1
ATOM 1741 C CA . ARG A 1 234 ? -10.013 3.321 29.910 1.00 90.62 234 ARG A CA 1
ATOM 1742 C C . ARG A 1 234 ? -11.430 3.640 30.377 1.00 90.62 234 ARG A C 1
ATOM 1744 O O . ARG A 1 234 ? -11.716 3.549 31.568 1.00 90.62 234 ARG A O 1
ATOM 1751 N N . PHE A 1 235 ? -12.318 3.973 29.441 1.00 90.75 235 PHE A N 1
ATOM 1752 C CA . PHE A 1 235 ? -13.726 4.208 29.749 1.00 90.75 235 PHE A CA 1
ATOM 1753 C C . PHE A 1 235 ? -14.402 2.957 30.326 1.00 90.75 235 PHE A C 1
ATOM 1755 O O . PHE A 1 235 ? -15.095 3.045 31.337 1.00 90.75 235 PHE A O 1
ATOM 1762 N N . GLN A 1 236 ? -14.178 1.788 29.722 1.00 88.88 236 GLN A N 1
ATOM 1763 C CA . GLN A 1 236 ? -14.753 0.534 30.211 1.00 88.88 236 GLN A CA 1
ATOM 1764 C C . GLN A 1 236 ? -14.264 0.177 31.612 1.00 88.88 236 GLN A C 1
ATOM 1766 O O . GLN A 1 236 ? -15.081 -0.163 32.463 1.00 88.88 236 GLN A O 1
ATOM 1771 N N . ALA A 1 237 ? -12.964 0.313 31.877 1.00 88.81 237 ALA A N 1
ATOM 1772 C CA . ALA A 1 237 ? -12.395 0.069 33.198 1.00 88.81 237 ALA A CA 1
ATOM 1773 C C . ALA A 1 237 ? -12.997 1.005 34.260 1.00 88.81 237 ALA A C 1
ATOM 1775 O O . ALA A 1 237 ? -13.410 0.547 35.325 1.00 88.81 237 ALA A O 1
ATOM 1776 N N . ALA A 1 238 ? -13.117 2.302 33.949 1.00 88.94 238 ALA A N 1
ATOM 1777 C CA . ALA A 1 238 ? -13.748 3.276 34.838 1.00 88.94 238 ALA A CA 1
ATOM 1778 C C . ALA A 1 238 ? -15.209 2.910 35.137 1.00 88.94 238 ALA A C 1
ATOM 1780 O O . ALA A 1 238 ? -15.622 2.921 36.296 1.00 88.94 238 ALA A O 1
ATOM 1781 N N . ARG A 1 239 ? -15.972 2.530 34.105 1.00 88.88 239 ARG A N 1
ATOM 1782 C CA . ARG A 1 239 ? -17.380 2.159 34.259 1.00 88.88 239 ARG A CA 1
ATOM 1783 C C . ARG A 1 239 ? -17.557 0.883 35.080 1.00 88.88 239 ARG A C 1
ATOM 1785 O O . ARG A 1 239 ? -18.442 0.827 35.923 1.00 88.88 239 ARG A O 1
ATOM 1792 N N . LEU A 1 240 ? -16.723 -0.132 34.863 1.00 88.94 240 LEU A N 1
ATOM 1793 C CA . LEU A 1 240 ? -16.773 -1.369 35.647 1.00 88.94 240 LEU A CA 1
ATOM 1794 C C . LEU A 1 240 ? -16.420 -1.129 37.119 1.00 88.94 240 LEU A C 1
ATOM 1796 O O . LEU A 1 240 ? -17.082 -1.686 37.990 1.00 88.94 240 LEU A O 1
ATOM 1800 N N . SER A 1 241 ? -15.432 -0.274 37.396 1.00 88.75 241 SER A N 1
ATOM 1801 C CA . SER A 1 241 ? -15.062 0.110 38.764 1.00 88.75 241 SER A CA 1
ATOM 1802 C C . SER A 1 241 ? -16.210 0.821 39.494 1.00 88.75 241 SER A C 1
ATOM 1804 O O . SER A 1 241 ? -16.560 0.451 40.615 1.00 88.75 241 SER A O 1
ATOM 1806 N N . GLU A 1 242 ? -16.870 1.773 38.826 1.00 87.50 242 GLU A N 1
ATOM 1807 C CA . GLU A 1 242 ? -18.057 2.454 39.358 1.00 87.50 242 GLU A CA 1
ATOM 1808 C C . GLU A 1 242 ? -19.164 1.446 39.711 1.00 87.50 242 GLU A C 1
ATOM 1810 O O . GLU A 1 242 ? -19.672 1.442 40.830 1.00 87.50 242 GLU A O 1
ATOM 1815 N N . LEU A 1 243 ? -19.478 0.521 38.799 1.00 87.12 243 LEU A N 1
ATOM 1816 C CA . LEU A 1 243 ? -20.510 -0.496 39.021 1.00 87.12 243 LEU 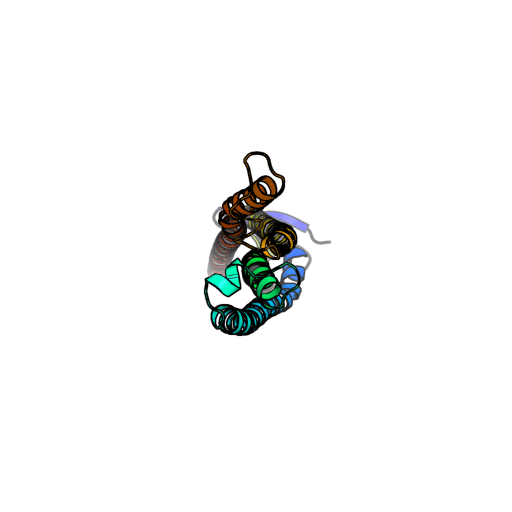A CA 1
ATOM 1817 C C . LEU A 1 243 ? -20.157 -1.474 40.146 1.00 87.12 243 LEU A C 1
ATOM 1819 O O . LEU A 1 243 ? -21.034 -1.854 40.920 1.00 87.12 243 LEU A O 1
ATOM 1823 N N . ALA A 1 244 ? -18.886 -1.860 40.265 1.00 87.12 244 ALA A N 1
ATOM 1824 C CA . ALA A 1 244 ? -18.420 -2.711 41.354 1.00 87.12 244 ALA A CA 1
ATOM 1825 C C . ALA A 1 244 ? -18.574 -2.013 42.715 1.00 87.12 244 ALA A C 1
ATOM 1827 O O . ALA A 1 244 ? -19.077 -2.619 43.660 1.00 87.12 244 ALA A O 1
ATOM 1828 N N . SER A 1 245 ? -18.219 -0.726 42.801 1.00 85.94 245 SER A N 1
ATOM 1829 C CA . SER A 1 245 ? -18.371 0.057 44.036 1.00 85.94 245 SER A CA 1
ATOM 1830 C C . SER A 1 245 ? -19.829 0.276 44.451 1.00 85.94 245 SER A C 1
ATOM 1832 O O . SER A 1 245 ? -20.119 0.333 45.643 1.00 85.94 245 SER A O 1
ATOM 1834 N N . LEU A 1 246 ? -20.754 0.348 43.488 1.00 79.19 246 LEU A N 1
ATOM 1835 C CA . LEU A 1 246 ? -22.189 0.467 43.757 1.00 79.19 246 LEU A CA 1
ATOM 1836 C C . LEU A 1 246 ? -22.810 -0.836 44.276 1.00 79.19 246 LEU A C 1
ATOM 1838 O O . LEU A 1 246 ? -23.777 -0.773 45.021 1.00 79.19 246 LEU A O 1
ATOM 1842 N N . LYS A 1 247 ? -22.265 -2.000 43.900 1.00 66.25 247 LYS A N 1
ATOM 1843 C CA . LYS A 1 247 ? -22.770 -3.319 44.324 1.00 66.25 247 LYS A CA 1
ATOM 1844 C C . LYS A 1 247 ? -22.200 -3.792 45.671 1.00 66.25 247 LYS A C 1
ATOM 1846 O O . LYS A 1 247 ? -22.729 -4.727 46.258 1.00 66.25 247 LYS A O 1
ATOM 1851 N N . GLY A 1 248 ? -21.102 -3.186 46.130 1.00 61.34 248 GLY A N 1
ATOM 1852 C CA . GLY A 1 248 ? -20.488 -3.456 47.438 1.00 61.34 248 GLY A CA 1
ATOM 1853 C C . GLY A 1 248 ? -21.085 -2.658 48.605 1.00 61.34 248 GLY A C 1
ATOM 1854 O O . GLY A 1 248 ? -20.572 -2.757 49.717 1.00 61.34 248 GLY A O 1
ATOM 1855 N N . ARG A 1 249 ? -22.120 -1.853 48.346 1.00 50.28 249 ARG A N 1
ATOM 1856 C CA . ARG A 1 249 ? -22.949 -1.148 49.330 1.00 50.28 249 ARG A CA 1
ATOM 1857 C C . ARG A 1 249 ? -24.325 -1.792 49.384 1.00 50.28 249 ARG A C 1
ATOM 1859 O O . ARG A 1 249 ? -24.902 -1.782 50.489 1.00 50.28 249 ARG A O 1
#

Sequence (249 aa):
MTTQTATKINGIPAITIKGGDVEMTGMQSMAEKMWAPWVVMGLMIVVISFIVGIVLSGIEASYFENSKEAREAATRGTTTALEQARIQSIMAWLPGFKFLGLGFMLGGITFLLATILGNLRVAGGKIQRALGVDQIVIKKPVTGTLFPMLMMMGMMILVATLGISIWLATQSHDYWNHSIALVLNPAVAGSETLRDLGVIKATGAWLAPLKFVGMAFLFSGIALALVTIVSALRFQAARLSELASLKGR

Radius of gyration: 27.48 Å; chains: 1; bounding box: 66×34×82 Å

Secondary structure (DSSP, 8-state):
--EEEEEEETTEEEEEEESS-----HHHHHHHHHHHHHHHHHHHHHHHHHHHHHHHHHHHHHHHTS-HHHHHHPPTTSHHHHHHHHHHHHHHHHHHHHHHHHHHHHHHHHHHHHHHHHHHHHHHHHHHHHTTSPEEEEPPPTHHHHHHHHHHHHHHHHHHHHHHHHHHHHHHHHHHTS-IIIIITTPPTT-HHHHHHHHHHHHHHHHHHHHHHHHHHHHHHHHHHHHHHHHHHHHHHHHHHHHHHHHT-

pLDDT: mean 92.3, std 7.7, range [50.28, 98.44]